Protein AF-A0A7C4U6J0-F1 (afdb_monomer)

Foldseek 3Di:
DAWKWKDKPAEIEIEDADDDPVVPPVVCVLVVDDDDYHYDYFDLVDLVRLLVVVVVVVVVVPDPDPDMQMEIELQHRDPSNSVSSVVCQLPDFSYWYKYWDAPPPDPPDRDHDIDIDIDDNQVVSLVVLQVVLLQCLLLLVLVVSLVSLVVCLVTDDDDPVSNVVSVVVNLLSVLSVCLLVVVLVSSQVSLVVDVVSCVVPVLLNVLSCQVVVVDDHPQCSVLLSLLVSLVSCVSVVNLLSSLVSLQVSLQVVLVSVCVVQVHDDDPPGPVVSLVRCLVRPPLCVVLSVVCVVVLVVLVVVSCCDPVHPHPDHDGSVSSVSSVVSSVVSVVSSCVSVVHDDDHRDDRDSHD

Nearest PDB structures (foldseek):
  8jbc-assembly1_A  TM=6.123E-01  e=2.982E-09  Thermus thermophilus HB8
  8jh1-assembly1_B  TM=6.721E-01  e=1.584E-08  Thermus thermophilus HB8
  8jbc-assembly1_B  TM=5.910E-01  e=3.127E-09  Thermus thermophilus HB8
  6tnt-assembly1_O  TM=3.167E-01  e=4.361E-01  Homo sapiens
  8pkp-assembly1_O  TM=2.803E-01  e=1.307E+00  Homo sapiens

Solvent-accessible surface area (backbone atoms only — not comparable to full-atom values): 19448 Å² total; per-residue (Å²): 126,48,34,33,40,37,46,42,88,89,51,34,39,41,36,35,59,86,83,62,80,82,67,56,66,56,51,43,63,73,69,71,59,89,78,76,67,50,79,43,82,40,54,59,85,39,46,67,50,32,37,50,54,53,50,51,55,60,55,75,64,68,55,102,70,93,77,71,63,36,37,38,32,39,62,25,32,43,75,42,37,25,47,24,47,51,52,46,28,68,73,44,79,57,36,41,35,30,42,58,46,48,41,67,87,44,100,88,48,67,56,65,79,70,45,77,41,77,56,89,55,55,67,60,51,50,51,57,49,49,53,56,34,32,56,29,25,58,62,69,34,25,66,60,28,38,50,51,54,52,52,46,64,77,54,53,91,68,54,72,68,58,50,53,51,52,53,52,50,42,52,57,32,46,30,57,35,27,41,77,69,71,36,50,67,62,20,46,53,51,41,72,72,35,62,73,59,29,63,76,39,41,68,52,51,52,44,52,33,29,56,70,65,73,44,92,64,90,84,50,45,59,44,35,42,39,49,53,50,18,52,54,30,42,74,66,71,35,29,56,63,15,50,55,31,50,54,49,32,56,45,49,52,48,50,50,51,32,52,76,71,70,43,83,78,54,92,62,52,64,65,40,43,51,54,55,39,52,76,70,31,83,69,47,23,68,60,51,63,70,40,49,62,59,51,55,58,54,49,51,59,50,43,39,18,55,94,61,74,38,78,42,83,55,47,70,69,58,43,51,56,52,49,54,56,48,52,54,49,52,52,55,49,32,61,56,70,73,49,86,90,66,66,62,67,79,78,66,48,62,132

Secondary structure (DSSP, 8-state):
--EEEEE-SS-EEEEES---GGGHHHHHHHHT--S-EEEEE--TT-HHHHHHHHHHHHHHT-SS-----EEEE-SSS-HHHHHHHHHHHHHSTTEEEEEEEPP-SBTTB--S--EEEEE--HHHHHHHHHHHHHHHHHTT-HHHHHHHHHHHHHH----HHHHHHHHHHHHHHHHHHHHHTT-HHHHHHHHHH-HHHHHHTHHHHHHHHHHTTSS---S-HHHHHHHHHHHHHHTTT-HHHHHHHHHHHHHHHHHHHHHHTT----SSHHHHHHHHHHHH-TTTHHHHHHHHHHHHHHHHHHHTBTTTTSSBPPPHHHHHHHHHHHHHHHHHHHHHHT----PPPPPPS--

Sequence (351 aa):
MYFLYVQRKHQNVLMGWDIQKKKKDNLIKLTGYKEKYEKIIVDPDSLDDVIKKIKECINKSNGELRSDEIIIDYTGGTKTMSAGAVFVGLLEKDVKVSLTKGDRSDIFKASGEPITELIDTEYIKIENMKNLVNEMISHYLYTSAKMLLKRFLANQTISDKSKREIEERIKVVSIFEYWDKFNHNEAYEIFRKYNSIRERYNEHFNYILKILGRIKNSGYELLFDLIKNSERKAYNNNYDDAVARIYRSIELFLQIRCKDLKLNVPKIGLEGLYESLMEKDEKLKDTLEEYKGKIKHKISLRNESILAHGIKSISENEYLDIKSIFDEFINKCFEKINVRIEYPPEFPKQI

InterPro domains:
  IPR014082 CRISPR-associated protein, Cas02710 [TIGR02710] (37-284)

pLDDT: mean 84.47, std 16.37, range [40.34, 98.75]

Radius of gyration: 31.06 Å; Cα contacts (8 Å, |Δi|>4): 448; chains: 1; bounding box: 69×40×90 Å

Mean predicted aligned error: 9.37 Å

Structure (mmCIF, N/CA/C/O backbone):
data_AF-A0A7C4U6J0-F1
#
_entry.id   AF-A0A7C4U6J0-F1
#
loop_
_atom_site.group_PDB
_atom_site.id
_atom_site.type_symbol
_atom_site.label_atom_id
_atom_site.label_alt_id
_atom_site.label_comp_id
_atom_site.label_asym_id
_atom_site.label_entity_id
_atom_site.label_seq_id
_atom_site.pdbx_PDB_ins_code
_atom_site.Cartn_x
_atom_site.Cartn_y
_atom_site.Cartn_z
_atom_site.occupancy
_atom_site.B_iso_or_equiv
_atom_site.auth_seq_id
_atom_site.auth_comp_id
_atom_site.auth_asym_id
_atom_site.auth_atom_id
_atom_site.pdbx_PDB_model_num
ATOM 1 N N . MET A 1 1 ? 25.250 8.866 -47.272 1.00 44.47 1 MET A N 1
ATOM 2 C CA . MET A 1 1 ? 24.830 7.449 -47.336 1.00 44.47 1 MET A CA 1
ATOM 3 C C . MET A 1 1 ? 23.960 7.250 -46.107 1.00 44.47 1 MET A C 1
ATOM 5 O O . MET A 1 1 ? 24.503 7.253 -45.017 1.00 44.47 1 MET A O 1
ATOM 9 N N . TYR A 1 2 ? 22.633 7.279 -46.259 1.00 50.53 2 TYR A N 1
ATOM 10 C CA . TYR A 1 2 ? 21.696 7.375 -45.133 1.00 50.53 2 TYR A CA 1
ATOM 11 C C . TYR A 1 2 ? 21.061 6.006 -44.873 1.00 50.53 2 TYR A C 1
ATOM 13 O O . TYR A 1 2 ? 20.060 5.674 -45.498 1.00 50.53 2 TYR A O 1
ATOM 21 N N . PHE A 1 3 ? 21.682 5.188 -44.024 1.00 53.19 3 PHE A N 1
ATOM 22 C CA . PHE A 1 3 ? 21.194 3.846 -43.713 1.00 53.19 3 PHE A CA 1
ATOM 23 C C . PHE A 1 3 ? 21.279 3.565 -42.218 1.00 53.19 3 PHE A C 1
ATOM 25 O O . PHE A 1 3 ? 22.315 3.843 -41.626 1.00 53.19 3 PHE A O 1
ATOM 32 N N . LEU A 1 4 ? 20.230 2.974 -41.648 1.00 53.62 4 LEU A N 1
ATOM 33 C CA . LEU A 1 4 ? 20.305 2.349 -40.328 1.00 53.62 4 LEU A CA 1
ATOM 34 C C . LEU A 1 4 ? 20.749 0.904 -40.499 1.00 53.62 4 LEU A C 1
ATOM 36 O O . LEU A 1 4 ? 20.312 0.216 -41.431 1.00 53.62 4 LEU A O 1
ATOM 40 N N . TYR A 1 5 ? 21.586 0.443 -39.583 1.00 55.41 5 TYR A N 1
ATOM 41 C CA . TYR A 1 5 ? 22.059 -0.930 -39.574 1.00 55.41 5 TYR A CA 1
ATOM 42 C C . TYR A 1 5 ? 21.568 -1.626 -38.309 1.00 55.41 5 TYR A C 1
ATOM 44 O O . TYR A 1 5 ? 21.778 -1.141 -37.205 1.00 55.41 5 TYR A O 1
ATOM 52 N N . VAL A 1 6 ? 20.875 -2.750 -38.475 1.00 55.34 6 VAL A N 1
ATOM 53 C CA . VAL A 1 6 ? 20.393 -3.573 -37.366 1.00 55.34 6 VAL A CA 1
ATOM 54 C C . VAL A 1 6 ? 21.112 -4.914 -37.424 1.00 55.34 6 VAL A C 1
ATOM 56 O O . VAL A 1 6 ? 20.893 -5.701 -38.349 1.00 55.34 6 VAL A O 1
ATOM 59 N N . GLN A 1 7 ? 21.971 -5.169 -36.441 1.00 54.62 7 GLN A N 1
ATOM 60 C CA . GLN A 1 7 ? 22.749 -6.398 -36.323 1.00 54.62 7 GLN A CA 1
ATOM 61 C C . GLN A 1 7 ? 22.047 -7.412 -35.419 1.00 54.62 7 GLN A C 1
ATOM 63 O O . GLN A 1 7 ? 21.535 -7.058 -34.354 1.00 54.62 7 GLN A O 1
ATOM 68 N N . ARG A 1 8 ? 22.075 -8.684 -35.834 1.00 60.12 8 ARG A N 1
ATOM 69 C CA . ARG A 1 8 ? 21.675 -9.851 -35.030 1.00 60.12 8 ARG A CA 1
ATOM 70 C C . ARG A 1 8 ? 22.760 -10.921 -35.128 1.00 60.12 8 ARG A C 1
ATOM 72 O O . ARG A 1 8 ? 23.561 -10.912 -36.060 1.00 60.12 8 ARG A O 1
ATOM 79 N N . LYS A 1 9 ? 22.744 -11.894 -34.215 1.00 48.72 9 LYS A N 1
ATOM 80 C CA . LYS A 1 9 ? 23.719 -12.999 -34.172 1.00 48.72 9 LYS A CA 1
ATOM 81 C C . LYS A 1 9 ? 23.747 -13.861 -35.451 1.00 48.72 9 LYS A C 1
ATOM 83 O O . LYS A 1 9 ? 24.786 -14.435 -35.761 1.00 48.72 9 LYS A O 1
ATOM 88 N N . HIS A 1 10 ? 22.637 -13.925 -36.201 1.00 45.72 10 HIS A N 1
ATOM 89 C CA . HIS A 1 10 ? 22.497 -14.771 -37.402 1.00 45.72 10 HIS A CA 1
ATOM 90 C C . HIS A 1 10 ? 21.832 -14.095 -38.621 1.00 45.72 10 HIS A C 1
ATOM 92 O O . HIS A 1 10 ? 21.629 -14.748 -39.646 1.00 45.72 10 HIS A O 1
ATOM 98 N N . GLN A 1 11 ? 21.462 -12.811 -38.536 1.00 56.66 11 GLN A N 1
ATOM 99 C CA . GLN A 1 11 ? 20.797 -12.062 -39.613 1.00 56.66 11 GLN A CA 1
ATOM 100 C C . GLN A 1 11 ? 21.047 -10.558 -39.462 1.00 56.66 11 GLN A C 1
ATOM 102 O O . GLN A 1 11 ? 20.974 -10.031 -38.361 1.00 56.66 11 GLN A O 1
ATOM 107 N N . ASN A 1 12 ? 21.249 -9.837 -40.563 1.00 61.41 12 ASN A N 1
ATOM 108 C CA . ASN A 1 12 ? 21.439 -8.384 -40.522 1.00 61.41 12 ASN A CA 1
ATOM 109 C C . ASN A 1 12 ? 20.404 -7.699 -41.393 1.00 61.41 12 ASN A C 1
ATOM 111 O O . ASN A 1 12 ? 20.050 -8.202 -42.462 1.00 61.41 12 ASN A O 1
ATOM 115 N N . VAL A 1 13 ? 19.934 -6.540 -40.948 1.00 60.25 13 VAL A N 1
ATOM 116 C CA . VAL A 1 13 ? 18.946 -5.750 -41.676 1.00 60.25 13 VAL A CA 1
ATOM 117 C C . VAL A 1 13 ? 19.520 -4.374 -41.960 1.00 60.25 13 VAL A C 1
ATOM 119 O O . VAL A 1 13 ? 19.999 -3.681 -41.064 1.00 60.25 13 VAL A O 1
ATOM 122 N N . LEU A 1 14 ? 19.456 -3.979 -43.227 1.00 61.78 14 LEU A N 1
ATOM 123 C CA . LEU A 1 14 ? 19.827 -2.652 -43.685 1.00 61.78 14 LEU A CA 1
ATOM 124 C C . LEU A 1 14 ? 18.559 -1.874 -44.043 1.00 61.78 14 LEU A C 1
ATOM 126 O O . LEU A 1 14 ? 17.820 -2.276 -44.947 1.00 61.78 14 LEU A O 1
ATOM 130 N N . MET A 1 15 ? 18.327 -0.746 -43.375 1.00 58.69 15 MET 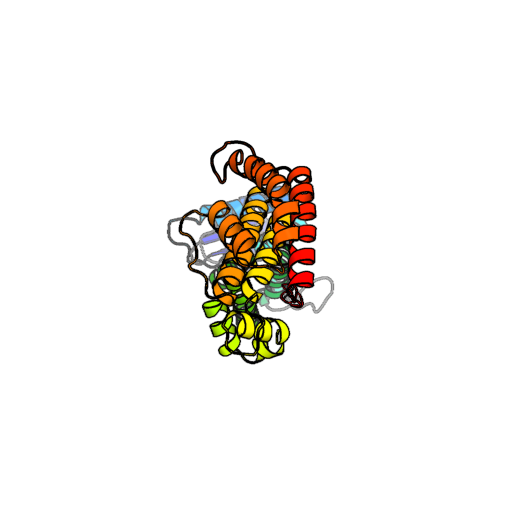A N 1
ATOM 131 C CA . MET A 1 15 ? 17.202 0.140 -43.688 1.00 58.69 15 MET A CA 1
ATOM 132 C C . MET A 1 15 ? 17.685 1.396 -44.394 1.00 58.69 15 MET A C 1
ATOM 134 O O . MET A 1 15 ? 18.649 2.018 -43.953 1.00 58.69 15 MET A O 1
ATOM 138 N N . GLY A 1 16 ? 17.013 1.796 -45.470 1.00 59.47 16 GLY A N 1
ATOM 139 C CA . GLY A 1 16 ? 17.337 3.025 -46.194 1.00 59.47 16 GLY A CA 1
ATOM 140 C C . GLY A 1 16 ? 16.269 3.418 -47.204 1.00 59.47 16 GLY A C 1
ATOM 141 O O . GLY A 1 16 ? 15.313 2.680 -47.424 1.00 59.47 16 GLY A O 1
ATOM 142 N N . TRP A 1 17 ? 16.453 4.571 -47.843 1.00 49.22 17 TRP A N 1
ATOM 143 C CA . TRP A 1 17 ? 15.545 5.097 -48.864 1.00 49.22 17 TRP A CA 1
ATOM 144 C C . TRP A 1 17 ? 16.259 5.217 -50.218 1.00 49.22 17 TRP A C 1
ATOM 146 O O . TRP A 1 17 ? 17.368 5.745 -50.282 1.00 49.22 17 TRP A O 1
ATOM 156 N N . ASP A 1 18 ? 15.626 4.664 -51.259 1.00 50.56 18 ASP A N 1
ATOM 157 C CA . ASP A 1 18 ? 15.981 4.693 -52.690 1.00 50.56 18 ASP A CA 1
ATOM 158 C C . ASP A 1 18 ? 17.447 4.341 -53.074 1.00 50.56 18 ASP A C 1
ATOM 160 O O . ASP A 1 18 ? 18.396 5.117 -52.918 1.00 50.56 18 ASP A O 1
ATOM 164 N N . ILE A 1 19 ? 17.661 3.140 -53.636 1.00 49.81 19 ILE A N 1
ATOM 165 C CA . ILE A 1 19 ? 18.999 2.660 -54.027 1.00 49.81 19 ILE A CA 1
ATOM 166 C C . ILE A 1 19 ? 19.179 2.714 -55.548 1.00 49.81 19 ILE A C 1
ATOM 168 O O . ILE A 1 19 ? 18.861 1.763 -56.262 1.00 49.81 19 ILE A O 1
ATOM 172 N N . GLN A 1 20 ? 19.880 3.740 -56.037 1.00 43.19 20 GLN A N 1
ATOM 173 C CA . GLN A 1 20 ? 20.620 3.608 -57.295 1.00 43.19 20 GLN A CA 1
ATOM 174 C C . GLN A 1 20 ? 21.804 2.634 -57.124 1.00 43.19 20 GLN A C 1
ATOM 176 O O . GLN A 1 20 ? 22.594 2.733 -56.180 1.00 43.19 20 GLN A O 1
ATOM 181 N N . LYS A 1 21 ? 21.967 1.721 -58.094 1.00 44.53 21 LYS A N 1
ATOM 182 C CA . LYS A 1 21 ? 22.937 0.601 -58.141 1.00 44.53 21 LYS A CA 1
ATOM 183 C C . LYS A 1 21 ? 24.386 0.972 -57.753 1.00 44.53 21 LYS A C 1
ATOM 185 O O . LYS A 1 21 ? 25.073 0.140 -57.175 1.00 44.53 21 LYS A O 1
ATOM 190 N N . LYS A 1 22 ? 24.836 2.210 -58.016 1.00 40.34 22 LYS A N 1
ATOM 191 C CA . LYS A 1 22 ? 26.209 2.704 -57.751 1.00 40.34 22 LYS A CA 1
ATOM 192 C C . LYS A 1 22 ? 26.519 3.029 -56.281 1.00 40.34 22 LYS A C 1
ATOM 194 O O . LYS A 1 22 ? 27.684 3.034 -55.904 1.00 40.34 22 LYS A O 1
ATOM 199 N N . LYS A 1 23 ? 25.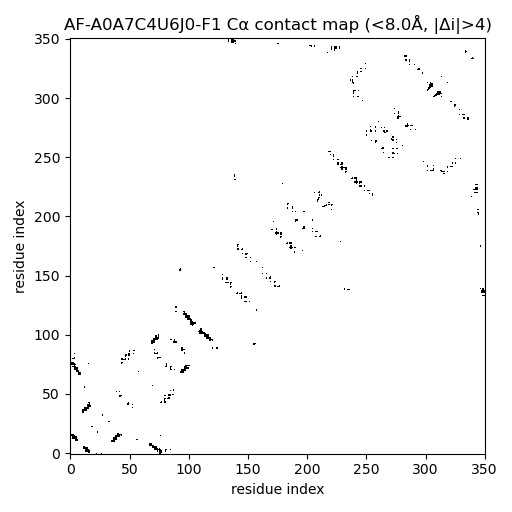517 3.271 -55.424 1.00 48.28 23 LYS A N 1
ATOM 200 C CA . LYS A 1 23 ? 25.733 3.530 -53.979 1.00 48.28 23 LYS A CA 1
ATOM 201 C C . LYS A 1 23 ? 25.867 2.235 -53.153 1.00 48.28 23 LYS A C 1
ATOM 203 O O . LYS A 1 23 ? 26.108 2.302 -51.957 1.00 48.28 23 LYS A O 1
ATOM 208 N N . LYS A 1 24 ? 25.732 1.067 -53.795 1.00 45.94 24 LYS A N 1
ATOM 209 C CA . LYS A 1 24 ? 25.725 -0.283 -53.205 1.00 45.94 24 LYS A CA 1
ATOM 210 C C . LYS A 1 24 ? 27.107 -0.761 -52.731 1.00 45.94 24 LYS A C 1
ATOM 212 O O . LYS A 1 24 ? 27.203 -1.350 -51.659 1.00 45.94 24 LYS A O 1
ATOM 217 N N . ASP A 1 25 ? 28.160 -0.474 -53.495 1.00 45.03 25 ASP A N 1
ATOM 218 C CA . ASP A 1 25 ? 29.501 -1.040 -53.260 1.00 45.03 25 ASP A CA 1
ATOM 219 C C . ASP A 1 25 ? 30.284 -0.310 -52.160 1.00 45.03 25 ASP A C 1
ATOM 221 O O . ASP A 1 25 ? 31.155 -0.894 -51.519 1.00 45.03 25 ASP A O 1
ATOM 225 N N . ASN A 1 26 ? 29.934 0.951 -51.885 1.00 48.72 26 ASN A N 1
ATOM 226 C CA . ASN A 1 26 ? 30.549 1.716 -50.801 1.00 48.72 26 ASN A CA 1
ATOM 227 C C . ASN A 1 26 ? 30.101 1.235 -49.419 1.00 48.72 26 ASN A C 1
ATOM 229 O O . ASN A 1 26 ? 30.880 1.331 -48.485 1.00 48.72 26 ASN A O 1
ATOM 233 N N . LEU A 1 27 ? 28.887 0.699 -49.271 1.00 49.38 27 LEU A N 1
ATOM 234 C CA . LEU A 1 27 ? 28.333 0.366 -47.957 1.00 49.38 27 LEU A CA 1
ATOM 235 C C . LEU A 1 27 ? 28.943 -0.924 -47.399 1.00 49.38 27 LEU A C 1
ATOM 237 O O . LEU A 1 27 ? 29.409 -0.937 -46.271 1.00 49.38 27 LEU A O 1
ATOM 241 N N . ILE A 1 28 ? 29.050 -1.956 -48.242 1.00 51.09 28 ILE A N 1
ATOM 242 C CA . ILE A 1 28 ? 29.749 -3.217 -47.942 1.00 51.09 28 ILE A CA 1
ATOM 243 C C . ILE A 1 28 ? 31.238 -2.965 -47.641 1.00 51.09 28 ILE A C 1
ATOM 245 O O . ILE A 1 28 ? 31.806 -3.595 -46.753 1.00 51.09 28 ILE A O 1
ATOM 249 N N . LYS A 1 29 ? 31.866 -2.011 -48.349 1.00 48.09 29 LYS A N 1
ATOM 250 C CA . LYS A 1 29 ? 33.245 -1.573 -48.078 1.00 48.09 29 LYS A CA 1
ATOM 251 C C . LYS A 1 29 ? 33.388 -0.766 -46.782 1.00 48.09 29 LYS A C 1
ATOM 253 O O . LYS A 1 29 ? 34.386 -0.943 -46.100 1.00 48.09 29 LYS A O 1
ATOM 258 N N . LEU A 1 30 ? 32.429 0.105 -46.455 1.00 45.59 30 LEU A N 1
ATOM 259 C CA . LEU A 1 30 ? 32.459 0.970 -45.265 1.00 45.59 30 LEU A CA 1
ATOM 260 C C . LEU A 1 30 ? 32.154 0.210 -43.969 1.00 45.59 30 LEU A C 1
ATOM 262 O O . LEU A 1 30 ? 32.697 0.564 -42.932 1.00 45.59 30 LEU A O 1
ATOM 266 N N . THR A 1 31 ? 31.307 -0.822 -44.021 1.00 49.09 31 THR A N 1
ATOM 267 C CA . THR A 1 31 ? 30.956 -1.649 -42.853 1.00 49.09 31 THR A CA 1
ATOM 268 C C . THR A 1 31 ? 31.790 -2.928 -42.740 1.00 49.09 31 THR A C 1
ATOM 270 O O . THR A 1 31 ? 31.644 -3.669 -41.773 1.00 49.09 31 THR A O 1
ATOM 273 N N . GLY A 1 32 ? 32.641 -3.224 -43.733 1.00 46.88 32 GLY A N 1
ATOM 274 C CA . GLY A 1 32 ? 33.495 -4.418 -43.768 1.00 46.88 32 GLY A CA 1
ATOM 275 C C . GLY A 1 32 ? 32.746 -5.753 -43.906 1.00 46.88 32 GLY A C 1
ATOM 276 O O . GLY A 1 32 ? 33.334 -6.813 -43.688 1.00 46.88 32 GLY A O 1
ATOM 277 N N . TYR A 1 33 ? 31.454 -5.732 -44.249 1.00 55.31 33 TYR A N 1
ATOM 278 C CA . TYR A 1 33 ? 30.551 -6.858 -43.999 1.00 55.31 33 TYR A CA 1
ATOM 279 C C . TYR A 1 33 ? 30.436 -7.859 -45.165 1.00 55.31 33 TYR A C 1
ATOM 281 O O . TYR A 1 33 ? 30.247 -7.459 -46.311 1.00 55.31 33 TYR A O 1
ATOM 289 N N . LYS A 1 34 ? 30.500 -9.173 -44.888 1.00 52.50 34 LYS A N 1
ATOM 290 C CA . LYS A 1 34 ? 30.514 -10.246 -45.913 1.00 52.50 34 LYS A CA 1
ATOM 291 C C . LYS A 1 34 ? 29.312 -11.219 -45.898 1.00 52.50 34 LYS A C 1
ATOM 293 O O . LYS A 1 34 ? 29.293 -12.118 -46.735 1.00 52.50 34 LYS A O 1
ATOM 298 N N . GLU A 1 35 ? 28.307 -11.067 -45.022 1.00 56.91 35 GLU A N 1
ATOM 299 C CA . GLU A 1 35 ? 27.179 -12.029 -44.912 1.00 56.91 35 GLU A CA 1
ATOM 300 C C . GLU A 1 35 ? 25.844 -11.578 -45.559 1.00 56.91 35 GLU A C 1
ATOM 302 O O . GLU A 1 35 ? 25.731 -10.494 -46.139 1.00 56.91 35 GLU A O 1
ATOM 307 N N . LYS A 1 36 ? 24.812 -12.443 -45.479 1.00 61.50 36 LYS A N 1
ATOM 308 C CA . LYS A 1 36 ? 23.443 -12.210 -45.983 1.00 61.50 36 LYS A CA 1
ATOM 309 C C . LYS A 1 36 ? 22.739 -11.099 -45.185 1.00 61.50 36 LYS A C 1
ATOM 311 O O . LYS A 1 36 ? 22.813 -11.072 -43.958 1.00 61.50 36 LYS A O 1
ATOM 316 N N . TYR A 1 37 ? 22.008 -10.224 -45.880 1.00 66.81 37 TYR A N 1
ATOM 317 C CA . TYR A 1 37 ? 21.253 -9.125 -45.269 1.00 66.81 37 TYR A CA 1
ATOM 318 C C . TYR A 1 37 ? 19.869 -8.931 -45.912 1.00 66.81 37 TYR A C 1
ATOM 320 O O . TYR A 1 37 ? 19.704 -9.146 -47.116 1.00 66.81 37 TYR A O 1
ATOM 328 N N . GLU A 1 38 ? 18.881 -8.506 -45.117 1.00 72.62 38 GLU A N 1
ATOM 329 C CA . GLU A 1 38 ? 17.558 -8.057 -45.584 1.00 72.62 38 GLU A CA 1
ATOM 330 C C . GLU A 1 38 ? 17.584 -6.540 -45.821 1.00 72.62 38 GLU A C 1
ATOM 332 O O . GLU A 1 38 ? 18.226 -5.794 -45.079 1.00 72.62 38 GLU A O 1
ATOM 337 N N . LYS A 1 39 ? 16.897 -6.073 -46.868 1.00 72.31 39 LYS A N 1
ATOM 338 C CA . LYS A 1 39 ? 16.742 -4.644 -47.164 1.00 72.31 39 LYS A CA 1
ATOM 339 C C . LYS A 1 39 ? 15.323 -4.208 -46.893 1.00 72.31 39 LYS A C 1
ATOM 341 O O . LYS A 1 39 ? 14.391 -4.835 -47.391 1.00 72.31 39 LYS A O 1
ATOM 346 N N . ILE A 1 40 ? 15.180 -3.088 -46.201 1.00 76.94 40 ILE A N 1
ATOM 347 C CA . ILE A 1 40 ? 13.873 -2.504 -45.926 1.00 76.94 40 ILE A CA 1
ATOM 348 C C . ILE A 1 40 ? 13.877 -1.050 -46.355 1.00 76.94 40 ILE A C 1
ATOM 350 O O . ILE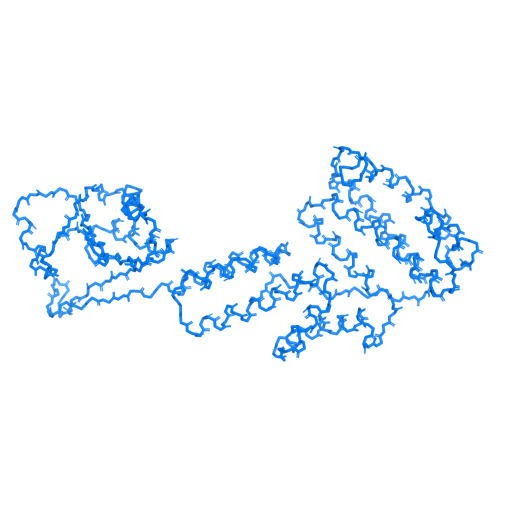 A 1 40 ? 14.759 -0.274 -45.986 1.00 76.94 40 ILE A O 1
ATOM 354 N N . ILE A 1 41 ? 12.893 -0.725 -47.187 1.00 81.50 41 ILE A N 1
ATOM 355 C CA . ILE A 1 41 ? 12.647 0.634 -47.640 1.00 81.50 41 ILE A CA 1
ATOM 356 C C . ILE A 1 41 ? 11.821 1.327 -46.563 1.00 81.50 41 ILE A C 1
ATOM 358 O O . ILE A 1 41 ? 10.818 0.772 -46.110 1.00 81.50 41 ILE A O 1
ATOM 362 N N . VAL A 1 42 ? 12.276 2.511 -46.167 1.00 82.44 42 VAL A N 1
ATOM 363 C CA . VAL A 1 42 ? 11.590 3.400 -45.226 1.00 82.44 42 VAL A CA 1
ATOM 364 C C . VAL A 1 42 ? 11.417 4.772 -45.869 1.00 82.44 42 VAL A C 1
ATOM 366 O O . VAL A 1 42 ? 12.233 5.157 -46.711 1.00 82.44 42 VAL A O 1
ATOM 369 N N . ASP A 1 43 ? 10.384 5.503 -45.474 1.00 85.19 43 ASP A N 1
ATOM 370 C CA . ASP A 1 43 ? 10.277 6.939 -45.716 1.00 85.19 43 ASP A CA 1
ATOM 371 C C . ASP A 1 43 ? 11.217 7.679 -44.740 1.00 85.19 43 ASP A C 1
ATOM 373 O O . ASP A 1 43 ? 11.013 7.631 -43.524 1.00 85.19 43 ASP A O 1
ATOM 377 N N . PRO A 1 44 ? 12.283 8.334 -45.232 1.00 80.75 44 PRO A N 1
ATOM 378 C CA . PRO A 1 44 ? 13.321 8.908 -44.387 1.00 80.75 44 PRO A CA 1
ATOM 379 C C . PRO A 1 44 ? 12.883 10.191 -43.675 1.00 80.75 44 PRO A C 1
ATOM 381 O O . PRO A 1 44 ? 13.629 10.653 -42.808 1.00 80.75 44 PRO A O 1
ATOM 384 N N . ASP A 1 45 ? 11.728 10.757 -44.028 1.00 85.00 45 ASP A N 1
ATOM 385 C CA . ASP A 1 45 ? 11.167 11.960 -43.411 1.00 85.00 45 ASP A CA 1
ATOM 386 C C . ASP A 1 45 ? 9.981 11.638 -42.479 1.00 85.00 45 ASP A C 1
ATOM 388 O O . ASP A 1 45 ? 9.547 12.500 -41.714 1.00 85.00 45 ASP A O 1
ATOM 392 N N . SER A 1 46 ? 9.523 10.380 -42.446 1.00 91.00 46 SER A N 1
ATOM 393 C CA . SER A 1 46 ? 8.463 9.903 -41.552 1.00 91.00 46 SER A CA 1
ATOM 394 C C . SER A 1 46 ? 9.026 9.135 -40.355 1.00 91.00 46 SER A C 1
ATOM 396 O O . SER A 1 46 ? 9.445 7.980 -40.461 1.00 91.00 46 SER A O 1
ATOM 398 N N . LEU A 1 47 ? 9.003 9.761 -39.173 1.00 90.50 47 LEU A N 1
ATOM 399 C CA . LEU A 1 47 ? 9.434 9.111 -37.928 1.00 90.50 47 LEU A CA 1
ATOM 400 C C . LEU A 1 47 ? 8.604 7.854 -37.620 1.00 90.50 47 LEU A C 1
ATOM 402 O O . LEU A 1 47 ? 9.160 6.840 -37.197 1.00 90.50 47 LEU A O 1
ATOM 406 N N . ASP A 1 48 ? 7.295 7.906 -37.870 1.00 93.81 48 ASP A N 1
ATOM 407 C CA . ASP A 1 48 ? 6.383 6.788 -37.623 1.00 93.81 48 ASP A CA 1
ATOM 408 C C . ASP A 1 48 ? 6.678 5.593 -38.535 1.00 93.81 48 ASP A C 1
ATOM 410 O O . ASP A 1 48 ? 6.687 4.454 -38.059 1.00 93.81 48 ASP A O 1
ATOM 414 N N . ASP A 1 49 ? 6.964 5.828 -39.823 1.00 90.75 49 ASP A N 1
ATOM 415 C CA . ASP A 1 49 ? 7.330 4.746 -40.745 1.00 90.75 49 ASP A CA 1
ATOM 416 C C . ASP A 1 49 ? 8.653 4.097 -40.323 1.00 90.75 49 ASP A C 1
ATOM 418 O O . ASP A 1 49 ? 8.732 2.872 -40.204 1.00 90.75 49 ASP A O 1
ATOM 422 N N . VAL A 1 50 ? 9.656 4.911 -39.976 1.00 89.75 50 VAL A N 1
ATOM 423 C CA . VAL A 1 50 ? 10.937 4.429 -39.442 1.00 89.75 50 VAL A CA 1
ATOM 424 C C . VAL A 1 50 ? 10.716 3.553 -38.204 1.00 89.75 50 VAL A C 1
ATOM 426 O O . VAL A 1 50 ? 11.167 2.406 -38.181 1.00 89.75 50 VAL A O 1
ATOM 429 N N . ILE A 1 51 ? 10.006 4.046 -37.182 1.00 91.00 51 ILE A N 1
ATOM 430 C CA . ILE A 1 51 ? 9.760 3.295 -35.938 1.00 91.00 51 ILE A CA 1
ATOM 431 C C . ILE A 1 51 ? 9.019 1.990 -36.238 1.00 91.00 51 ILE A C 1
ATOM 433 O O . ILE A 1 51 ? 9.423 0.923 -35.763 1.00 91.00 51 ILE A O 1
ATOM 437 N N . LYS A 1 52 ? 7.956 2.045 -37.049 1.00 91.00 52 LYS A N 1
ATOM 438 C CA . LYS A 1 52 ? 7.158 0.870 -37.414 1.00 91.00 52 LYS A CA 1
ATOM 439 C C . LYS A 1 52 ? 8.013 -0.187 -38.108 1.00 91.00 52 LYS A C 1
ATOM 441 O O . LYS A 1 52 ? 7.950 -1.357 -37.735 1.00 91.00 52 LYS A O 1
ATOM 446 N N . LYS A 1 53 ? 8.851 0.215 -39.063 1.00 88.56 53 LYS A N 1
ATOM 447 C CA . LYS A 1 53 ? 9.721 -0.688 -39.825 1.00 88.56 53 LYS A CA 1
ATOM 448 C C . LYS A 1 53 ? 10.798 -1.317 -38.949 1.00 88.56 53 LYS A C 1
ATOM 450 O O . LYS A 1 53 ? 11.024 -2.524 -39.049 1.00 88.56 53 LYS A O 1
ATOM 455 N N . ILE A 1 54 ? 11.397 -0.557 -38.030 1.00 85.62 54 ILE A N 1
ATOM 456 C CA . ILE A 1 54 ? 12.335 -1.105 -37.037 1.00 85.62 54 ILE A CA 1
ATOM 457 C C . ILE A 1 54 ? 11.632 -2.132 -36.140 1.00 85.62 54 ILE A C 1
ATOM 459 O O . ILE A 1 54 ? 12.146 -3.237 -35.958 1.00 85.62 54 ILE A O 1
ATOM 463 N N . LYS A 1 55 ? 10.428 -1.833 -35.642 1.00 86.75 55 LYS A N 1
ATOM 464 C CA . LYS A 1 55 ? 9.661 -2.771 -34.807 1.00 86.75 55 LYS A CA 1
ATOM 465 C C . LYS A 1 55 ? 9.224 -4.025 -35.562 1.00 86.75 55 LYS A C 1
ATOM 467 O O . LYS A 1 55 ? 9.320 -5.119 -35.016 1.00 86.75 55 LYS A O 1
ATOM 472 N N . GLU A 1 56 ? 8.794 -3.902 -36.817 1.00 86.19 56 GLU A N 1
ATOM 473 C CA . GLU A 1 56 ? 8.504 -5.047 -37.694 1.00 86.19 56 GLU A CA 1
ATOM 474 C C . GLU A 1 56 ? 9.731 -5.961 -37.826 1.00 86.19 56 GLU A C 1
ATOM 476 O O . GLU A 1 56 ? 9.596 -7.183 -37.785 1.00 86.19 56 GLU A O 1
ATOM 481 N N . CYS A 1 57 ? 10.936 -5.393 -37.914 1.00 80.12 57 CYS A N 1
ATOM 482 C CA . CYS A 1 57 ? 12.171 -6.176 -37.965 1.00 80.12 57 CYS A CA 1
ATOM 483 C C . CYS A 1 57 ? 12.428 -6.928 -36.677 1.00 80.12 57 CYS A C 1
ATOM 485 O O . CYS A 1 57 ? 12.701 -8.127 -36.718 1.00 80.12 57 CYS A O 1
ATOM 487 N N . ILE A 1 58 ? 12.350 -6.229 -35.547 1.00 79.06 58 ILE A N 1
ATOM 488 C CA . ILE A 1 58 ? 12.509 -6.844 -34.230 1.00 79.06 58 ILE A CA 1
ATOM 489 C C . ILE A 1 58 ? 11.510 -8.005 -34.104 1.00 79.06 58 ILE A C 1
ATOM 491 O O . ILE A 1 58 ? 11.913 -9.129 -33.821 1.00 79.06 58 ILE A O 1
ATOM 495 N N . ASN A 1 59 ? 10.244 -7.780 -34.469 1.00 77.88 59 ASN A N 1
ATOM 496 C CA . ASN A 1 59 ? 9.173 -8.763 -34.323 1.00 77.88 59 ASN A CA 1
ATOM 497 C C . ASN A 1 59 ? 9.243 -9.961 -35.281 1.00 77.88 59 ASN A C 1
ATOM 499 O O . ASN A 1 59 ? 8.920 -11.072 -34.871 1.00 77.88 59 ASN A O 1
ATOM 503 N N . LYS A 1 60 ? 9.688 -9.786 -36.533 1.00 71.06 60 LYS A N 1
ATOM 504 C CA . LYS A 1 60 ? 9.910 -10.903 -37.480 1.00 71.06 60 LYS A CA 1
ATOM 505 C C . LYS A 1 60 ? 10.932 -11.927 -36.972 1.00 71.06 60 LYS A C 1
ATOM 507 O O . LYS A 1 60 ? 10.975 -13.047 -37.466 1.00 71.06 60 LYS A O 1
ATOM 512 N N . SER A 1 61 ? 11.746 -11.544 -35.993 1.00 56.31 61 SER A N 1
ATOM 513 C CA . SER A 1 61 ? 12.762 -12.398 -35.376 1.00 56.31 61 SER A CA 1
ATOM 514 C C . SER A 1 61 ? 12.203 -13.267 -34.238 1.00 56.31 61 SER A C 1
ATOM 516 O O . SER A 1 61 ? 12.938 -14.080 -33.689 1.00 56.31 61 SER A O 1
ATOM 518 N N . ASN A 1 62 ? 10.915 -13.125 -33.887 1.00 55.50 62 ASN A N 1
ATOM 519 C CA . ASN A 1 62 ? 10.261 -13.778 -32.742 1.00 55.50 62 ASN A CA 1
ATOM 520 C C . ASN A 1 62 ? 9.852 -15.251 -32.993 1.00 55.50 62 ASN A C 1
ATOM 522 O O . ASN A 1 62 ? 8.769 -15.669 -32.584 1.00 55.50 62 ASN A O 1
ATOM 526 N N . GLY A 1 63 ? 10.707 -16.051 -33.643 1.00 50.06 63 GLY A N 1
ATOM 527 C CA . GLY A 1 63 ? 10.627 -17.517 -33.525 1.00 50.06 63 GLY A CA 1
ATOM 528 C C . GLY A 1 63 ? 10.922 -17.958 -32.081 1.00 50.06 63 GLY A C 1
ATOM 529 O O . GLY A 1 63 ? 11.542 -17.205 -31.336 1.00 50.06 63 GLY A O 1
ATOM 530 N N . GLU A 1 64 ? 10.474 -19.152 -31.678 1.00 43.94 64 GLU A N 1
ATOM 531 C CA . GLU A 1 64 ? 10.273 -19.632 -30.286 1.00 43.94 64 GLU A CA 1
ATOM 532 C C . GLU A 1 64 ? 11.445 -19.552 -29.271 1.00 43.94 64 GLU A C 1
ATOM 534 O O . GLU A 1 64 ? 11.288 -19.982 -28.130 1.00 43.94 64 GLU A O 1
ATOM 539 N N . LEU A 1 65 ? 12.604 -18.970 -29.586 1.00 45.62 65 LEU A N 1
ATOM 540 C CA . LEU A 1 65 ? 13.735 -18.841 -28.661 1.00 45.62 65 LEU A CA 1
ATOM 541 C C . LEU A 1 65 ? 14.333 -17.428 -28.706 1.00 45.62 65 LEU A C 1
ATOM 543 O O . LEU A 1 65 ? 15.204 -17.104 -29.510 1.00 45.62 65 LEU A O 1
ATOM 547 N N . ARG A 1 66 ? 13.868 -16.571 -27.792 1.00 54.91 66 ARG A N 1
ATOM 548 C CA . ARG A 1 66 ? 14.374 -15.209 -27.576 1.00 54.91 66 ARG A CA 1
ATOM 549 C C . ARG A 1 66 ? 15.743 -15.258 -26.879 1.00 54.91 66 ARG A C 1
ATOM 551 O O . ARG A 1 66 ? 15.797 -15.238 -25.653 1.00 54.91 66 ARG A O 1
ATOM 558 N N . SER A 1 67 ? 16.832 -15.340 -27.646 1.00 51.78 67 SER A N 1
ATOM 559 C CA . SER A 1 67 ? 18.204 -15.321 -27.099 1.00 51.78 67 SER A CA 1
ATOM 560 C C . SER A 1 67 ? 19.178 -14.369 -27.808 1.00 51.78 67 SER A C 1
ATOM 562 O O . SER A 1 67 ? 20.331 -14.283 -27.382 1.00 51.78 67 SER A O 1
ATOM 564 N N . ASP A 1 68 ? 18.760 -13.654 -28.855 1.00 61.28 68 ASP A N 1
ATOM 565 C CA . ASP A 1 68 ? 19.680 -12.823 -29.636 1.00 61.28 68 ASP A CA 1
ATOM 566 C C . ASP A 1 68 ? 19.606 -11.347 -29.220 1.00 61.28 68 ASP A C 1
ATOM 568 O O . ASP A 1 68 ? 18.548 -10.720 -29.270 1.00 61.28 68 ASP A O 1
ATOM 572 N N . GLU A 1 69 ? 20.751 -10.795 -28.818 1.00 69.62 69 GLU A N 1
ATOM 573 C CA . GLU A 1 69 ? 20.951 -9.361 -28.596 1.00 69.62 69 GLU A CA 1
ATOM 574 C C . GLU A 1 69 ? 20.809 -8.601 -29.926 1.00 69.62 69 GLU A C 1
ATOM 576 O O . GLU A 1 69 ? 21.403 -8.994 -30.936 1.00 69.62 69 GLU A O 1
ATOM 581 N N . ILE A 1 70 ? 20.024 -7.518 -29.935 1.00 78.94 70 ILE A N 1
ATOM 582 C CA . ILE A 1 70 ? 19.806 -6.681 -31.122 1.00 78.94 70 ILE A CA 1
ATOM 583 C C . ILE A 1 70 ? 20.585 -5.382 -30.953 1.00 78.94 70 ILE A C 1
ATOM 585 O O . ILE A 1 70 ? 20.418 -4.684 -29.955 1.00 78.94 70 ILE A O 1
ATOM 589 N N . ILE A 1 71 ? 21.392 -5.020 -31.949 1.00 80.62 71 ILE A N 1
ATOM 590 C CA . ILE A 1 71 ? 22.123 -3.747 -31.963 1.00 80.62 71 ILE A CA 1
ATOM 591 C C . ILE A 1 71 ? 21.617 -2.908 -33.133 1.00 80.62 71 ILE A C 1
ATOM 593 O O . ILE A 1 71 ? 21.614 -3.375 -34.270 1.00 80.62 71 ILE A O 1
ATOM 597 N N . ILE A 1 72 ? 21.188 -1.678 -32.858 1.00 84.94 72 ILE A N 1
ATOM 598 C CA . ILE A 1 72 ? 20.797 -0.692 -33.867 1.00 84.94 72 ILE A CA 1
ATOM 599 C C . ILE A 1 72 ? 21.890 0.371 -33.963 1.00 84.94 72 ILE A C 1
ATOM 601 O O . ILE A 1 72 ? 22.029 1.221 -33.084 1.00 84.94 72 ILE A O 1
ATOM 605 N N . ASP A 1 73 ? 22.645 0.349 -35.051 1.00 83.38 73 ASP A N 1
ATOM 606 C CA . ASP A 1 73 ? 23.596 1.396 -35.388 1.00 83.38 73 ASP A CA 1
ATOM 607 C C . ASP A 1 73 ? 22.874 2.560 -36.077 1.00 83.38 73 ASP A C 1
ATOM 609 O O . ASP A 1 73 ? 22.253 2.400 -37.137 1.00 83.38 73 ASP A O 1
ATOM 613 N N . TYR A 1 74 ? 22.960 3.737 -35.456 1.00 85.50 74 TYR A N 1
ATOM 614 C CA . TYR A 1 74 ? 22.315 4.962 -35.929 1.00 85.50 74 TYR A CA 1
ATOM 615 C C . TYR A 1 74 ? 23.296 5.971 -36.550 1.00 85.50 74 TYR A C 1
ATOM 617 O O . TYR A 1 74 ? 22.938 7.136 -36.748 1.00 85.50 74 TYR A O 1
ATOM 625 N N . THR A 1 75 ? 24.523 5.538 -36.873 1.00 78.19 75 THR A N 1
ATOM 626 C CA . THR A 1 75 ? 25.573 6.367 -37.501 1.00 78.19 75 THR A CA 1
ATOM 627 C C . THR A 1 75 ? 25.155 6.874 -38.867 1.00 78.19 75 THR A C 1
ATOM 629 O O . THR A 1 75 ? 25.434 8.015 -39.240 1.00 78.19 75 THR A O 1
ATOM 632 N N . GLY A 1 76 ? 24.523 5.995 -39.641 1.00 70.56 76 GLY A N 1
ATOM 633 C CA . GLY A 1 76 ? 23.926 6.341 -40.914 1.00 70.56 76 GLY A CA 1
ATOM 634 C C . GLY A 1 76 ? 22.435 6.627 -40.757 1.00 70.56 76 GLY A C 1
ATOM 635 O O . GLY A 1 76 ? 21.803 6.283 -39.766 1.00 70.56 76 GLY A O 1
ATOM 636 N N . GLY A 1 77 ? 21.863 7.244 -41.782 1.00 75.00 77 GLY A N 1
ATOM 637 C CA . GLY A 1 77 ? 20.441 7.586 -41.818 1.00 75.00 77 GLY A CA 1
ATOM 638 C C . GLY A 1 77 ? 20.233 9.091 -41.810 1.00 75.00 77 GLY A C 1
ATOM 639 O O . GLY A 1 77 ? 21.142 9.860 -41.498 1.00 75.00 77 GLY A O 1
ATOM 640 N N . THR A 1 78 ? 19.050 9.532 -42.225 1.00 82.69 78 THR A N 1
ATOM 641 C CA . THR A 1 78 ? 18.635 10.915 -41.979 1.00 82.69 78 THR A CA 1
ATOM 642 C C . THR A 1 78 ? 18.497 11.143 -40.472 1.00 82.69 78 THR A C 1
ATOM 644 O O . THR A 1 78 ? 18.449 10.194 -39.689 1.00 82.69 78 THR A O 1
ATOM 647 N N . LYS A 1 79 ? 18.396 12.406 -40.042 1.00 85.25 79 LYS A N 1
ATOM 648 C CA . LYS A 1 79 ? 18.174 12.727 -38.621 1.00 85.25 79 LYS A CA 1
ATOM 649 C C . LYS A 1 79 ? 16.937 12.012 -38.064 1.00 85.25 79 LYS A C 1
ATOM 651 O O . LYS A 1 79 ? 16.983 11.505 -36.949 1.00 85.25 79 LYS A O 1
ATOM 656 N N . THR A 1 80 ? 15.873 11.929 -38.862 1.00 88.31 80 THR A N 1
ATOM 657 C CA . THR A 1 80 ? 14.630 11.219 -38.534 1.00 88.31 80 THR A CA 1
ATOM 658 C C . THR A 1 80 ? 14.864 9.723 -38.348 1.00 88.31 80 THR A C 1
ATOM 660 O O . THR A 1 80 ? 14.411 9.149 -37.361 1.00 88.31 80 THR A O 1
ATOM 663 N N . MET A 1 81 ? 15.636 9.097 -39.242 1.00 85.81 81 MET A N 1
ATOM 664 C CA . MET A 1 81 ? 16.010 7.688 -39.119 1.00 85.81 81 MET A CA 1
ATOM 665 C C . MET A 1 81 ? 16.801 7.425 -37.831 1.00 85.81 81 MET A C 1
ATOM 667 O O . MET A 1 81 ? 16.432 6.549 -37.049 1.00 85.81 81 MET A O 1
ATOM 671 N N . SER A 1 82 ? 17.850 8.212 -37.568 1.00 88.75 82 SER A N 1
ATOM 672 C CA . SER A 1 82 ? 18.656 8.073 -36.349 1.00 88.75 82 SER A CA 1
ATOM 673 C C . SER A 1 82 ? 17.828 8.306 -35.080 1.00 88.75 82 SER A C 1
ATOM 675 O O . SER A 1 82 ? 17.983 7.568 -34.111 1.00 88.75 82 SER A O 1
ATOM 677 N N . ALA A 1 83 ? 16.907 9.277 -35.087 1.00 89.94 83 ALA A N 1
ATOM 678 C CA . ALA A 1 83 ? 15.988 9.502 -33.973 1.00 89.94 83 ALA A CA 1
ATOM 679 C C . ALA A 1 83 ? 15.084 8.283 -33.733 1.00 89.94 83 ALA A C 1
ATOM 681 O O . ALA A 1 83 ? 15.006 7.802 -32.605 1.00 89.94 83 ALA A O 1
ATOM 682 N N . GLY A 1 84 ? 14.460 7.735 -34.782 1.00 90.69 84 GLY A N 1
ATOM 683 C CA . GLY A 1 84 ? 13.621 6.536 -34.680 1.00 90.69 84 GLY A CA 1
ATOM 684 C C . GLY A 1 84 ? 14.383 5.319 -34.149 1.00 90.69 84 GLY A C 1
ATOM 685 O O . GLY A 1 84 ? 13.873 4.599 -33.292 1.00 90.69 84 GLY A O 1
ATOM 686 N N . ALA A 1 85 ? 15.632 5.132 -34.579 1.00 88.19 85 ALA A N 1
ATOM 687 C CA . ALA A 1 85 ? 16.524 4.100 -34.052 1.00 88.19 85 ALA A CA 1
ATOM 688 C C . ALA A 1 85 ? 16.786 4.244 -32.548 1.00 88.19 85 ALA A C 1
ATOM 690 O O . ALA A 1 85 ? 16.641 3.270 -31.806 1.00 88.19 85 ALA A O 1
ATOM 691 N N . VAL A 1 86 ? 17.117 5.455 -32.088 1.00 89.19 86 VAL A N 1
ATOM 692 C CA . VAL A 1 86 ? 17.332 5.730 -30.661 1.00 89.19 86 VAL A CA 1
ATOM 693 C C . VAL A 1 86 ? 16.042 5.527 -29.863 1.00 89.19 86 VAL A C 1
ATOM 695 O O . VAL A 1 86 ? 16.076 4.857 -28.833 1.00 89.19 86 VAL A O 1
ATOM 698 N N . PHE A 1 87 ? 14.897 6.020 -30.349 1.00 89.69 87 PHE A N 1
ATOM 699 C CA . PHE A 1 87 ? 13.598 5.815 -29.696 1.00 89.69 87 PHE A CA 1
ATOM 700 C C . PHE A 1 87 ? 13.286 4.332 -29.501 1.00 89.69 87 PHE A C 1
ATOM 702 O O . PHE A 1 87 ? 12.947 3.911 -28.395 1.00 89.69 87 PHE A O 1
ATOM 709 N N . VAL A 1 88 ? 13.444 3.522 -30.548 1.00 88.56 88 VAL A N 1
ATOM 710 C CA . VAL A 1 88 ? 13.204 2.080 -30.450 1.00 88.56 88 VAL A CA 1
ATOM 711 C C . VAL A 1 88 ? 14.207 1.417 -29.503 1.00 88.56 88 VAL A C 1
ATOM 713 O O . VAL A 1 88 ? 13.803 0.612 -28.669 1.00 88.56 88 VAL A O 1
ATOM 716 N N . GLY A 1 89 ? 15.488 1.794 -29.552 1.00 86.38 89 GLY A N 1
ATOM 717 C CA . GLY A 1 89 ? 16.511 1.266 -28.643 1.00 86.38 89 GLY A CA 1
ATOM 718 C C . GLY A 1 89 ? 16.287 1.590 -27.161 1.00 86.38 89 GLY A C 1
ATOM 719 O O . GLY A 1 89 ? 16.699 0.825 -26.284 1.00 86.38 89 GLY A O 1
ATOM 720 N N . LEU A 1 90 ? 15.612 2.703 -26.864 1.00 85.12 90 LEU A N 1
ATOM 721 C CA . LEU A 1 90 ? 15.225 3.074 -25.503 1.00 85.12 90 LEU A CA 1
ATOM 722 C C . LEU A 1 90 ? 13.992 2.310 -25.006 1.00 85.12 90 LEU A C 1
ATOM 724 O O . LEU A 1 90 ? 13.927 1.988 -23.819 1.00 85.12 90 LEU A O 1
ATOM 728 N N . LEU A 1 91 ? 13.031 2.029 -25.889 1.00 82.75 91 LEU A N 1
ATOM 729 C CA . LEU A 1 91 ? 11.730 1.458 -25.523 1.00 82.75 91 LEU A CA 1
ATOM 730 C C . LEU A 1 91 ? 11.684 -0.074 -25.580 1.00 82.75 91 LEU A C 1
ATOM 732 O O . LEU A 1 91 ? 10.923 -0.692 -24.835 1.00 82.75 91 LEU A O 1
ATOM 736 N N . GLU A 1 92 ? 12.473 -0.697 -26.453 1.00 80.75 92 GLU A N 1
ATOM 737 C CA . GLU A 1 92 ? 12.440 -2.143 -26.664 1.00 80.75 92 GLU A CA 1
ATOM 738 C C . GLU A 1 92 ? 13.420 -2.896 -25.751 1.00 80.75 92 GLU A C 1
ATOM 740 O O . GLU A 1 92 ? 14.511 -2.437 -25.399 1.00 80.75 92 GLU A O 1
ATOM 745 N N . LYS A 1 93 ? 13.010 -4.103 -25.355 1.00 72.38 93 LYS A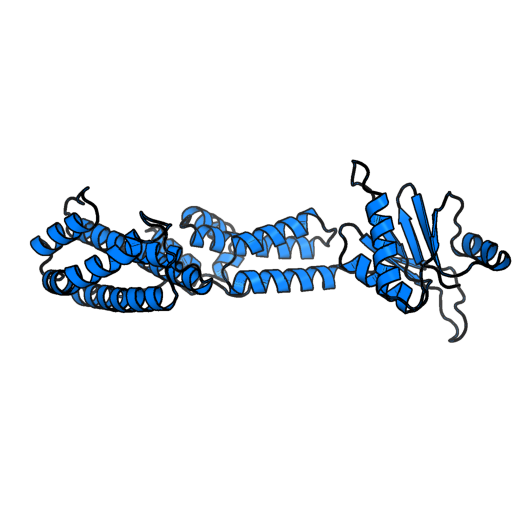 N 1
ATOM 746 C CA . LYS A 1 93 ? 13.814 -4.999 -24.516 1.00 72.38 93 LYS A CA 1
ATOM 747 C C . LYS A 1 93 ? 14.922 -5.655 -25.354 1.00 72.38 93 LYS A C 1
ATOM 749 O O . LYS A 1 93 ? 14.650 -6.101 -26.464 1.00 72.38 93 LYS A O 1
ATOM 754 N N . ASP A 1 94 ? 16.120 -5.776 -24.777 1.00 73.50 94 ASP A N 1
ATOM 755 C CA . ASP A 1 94 ? 17.306 -6.414 -25.381 1.00 73.50 94 ASP A CA 1
ATOM 756 C C . ASP A 1 94 ? 17.808 -5.723 -26.665 1.00 73.50 94 ASP A C 1
ATOM 758 O O . ASP A 1 94 ? 18.543 -6.315 -27.457 1.00 73.50 94 ASP A O 1
ATOM 762 N N . VAL A 1 95 ? 17.425 -4.455 -26.859 1.00 80.94 95 VAL A N 1
ATOM 763 C CA . VAL A 1 95 ? 17.917 -3.610 -27.948 1.00 80.94 95 VAL A CA 1
ATOM 764 C C . VAL A 1 95 ? 18.960 -2.643 -27.404 1.00 80.94 95 VAL A C 1
ATOM 766 O O . VAL A 1 95 ? 18.697 -1.854 -26.488 1.00 80.94 95 VAL A O 1
ATOM 769 N N . LYS A 1 96 ? 20.156 -2.702 -27.983 1.00 82.56 96 LYS A N 1
ATOM 770 C CA . LYS A 1 96 ? 21.225 -1.728 -27.785 1.00 82.56 96 LYS A CA 1
ATOM 771 C C . LYS A 1 96 ? 21.322 -0.823 -29.000 1.00 82.56 96 LYS A C 1
ATOM 773 O O . LYS A 1 96 ? 20.917 -1.180 -30.103 1.00 82.56 96 LYS A O 1
ATOM 778 N N . VAL A 1 97 ? 21.879 0.356 -28.786 1.00 86.62 97 VAL A N 1
ATOM 779 C CA . VAL A 1 97 ? 22.160 1.321 -29.846 1.00 86.62 97 VAL A CA 1
ATOM 780 C C . VAL A 1 97 ? 23.664 1.512 -29.964 1.00 86.62 97 VAL A C 1
ATOM 782 O O . VAL A 1 97 ? 24.359 1.513 -28.949 1.00 86.62 97 VAL A O 1
ATOM 785 N N . SER A 1 98 ? 24.171 1.652 -31.185 1.00 84.81 98 SER A N 1
ATOM 786 C CA . SER A 1 98 ? 25.586 1.917 -31.448 1.00 84.81 98 SER A CA 1
ATOM 787 C C . SER A 1 98 ? 25.787 3.138 -32.333 1.00 84.81 98 SER A C 1
ATOM 789 O O . SER A 1 98 ? 24.923 3.518 -33.127 1.00 84.81 98 SER A O 1
ATOM 791 N N . LEU A 1 99 ? 26.960 3.743 -32.187 1.00 84.06 99 LEU A N 1
ATOM 792 C CA . LEU A 1 99 ? 27.428 4.852 -32.995 1.00 84.06 99 LEU A CA 1
ATOM 793 C C . LEU A 1 99 ? 28.874 4.593 -33.405 1.00 84.06 99 LEU A C 1
ATOM 795 O O . LEU A 1 99 ? 29.750 4.371 -32.575 1.00 84.06 99 LEU A O 1
ATOM 799 N N . THR A 1 100 ? 29.126 4.692 -34.695 1.00 78.62 100 THR A N 1
ATOM 800 C CA . THR A 1 100 ? 30.434 4.601 -35.315 1.00 78.62 100 THR A CA 1
ATOM 801 C C . THR A 1 100 ? 30.981 6.007 -35.525 1.00 78.62 100 THR A C 1
ATOM 803 O O . THR A 1 100 ? 30.428 6.819 -36.269 1.00 78.62 100 THR A O 1
ATOM 806 N N . LYS A 1 101 ? 32.077 6.324 -34.841 1.00 74.62 101 LYS A N 1
ATOM 807 C CA . LYS A 1 101 ? 32.776 7.608 -34.943 1.00 74.62 101 LYS A CA 1
ATOM 808 C C . LYS A 1 101 ? 34.034 7.410 -35.785 1.00 74.62 101 LYS A C 1
ATOM 810 O O . LYS A 1 101 ? 34.758 6.440 -35.600 1.00 74.62 101 LYS A O 1
ATOM 815 N N . GLY A 1 102 ? 34.294 8.327 -36.710 1.00 65.06 102 GLY A N 1
ATOM 816 C CA . GLY A 1 102 ? 35.623 8.479 -37.305 1.00 65.06 102 GLY A CA 1
ATOM 817 C C . GLY A 1 102 ? 36.328 9.663 -36.654 1.00 65.06 102 GLY A C 1
ATOM 818 O O . GLY A 1 102 ? 35.650 10.618 -36.256 1.00 65.06 102 GLY A O 1
ATOM 819 N N . ASP A 1 103 ? 37.656 9.614 -36.559 1.00 52.59 103 ASP A N 1
ATOM 820 C CA . ASP A 1 103 ? 38.450 10.738 -36.058 1.00 52.59 103 ASP A CA 1
ATOM 821 C C . ASP A 1 103 ? 38.157 11.990 -36.895 1.00 52.59 103 ASP A C 1
ATOM 823 O O . ASP A 1 103 ? 38.125 11.936 -38.126 1.00 52.59 103 ASP A O 1
ATOM 827 N N . ARG A 1 104 ? 37.874 13.123 -36.254 1.00 47.94 104 ARG A N 1
ATOM 828 C CA . ARG A 1 104 ? 37.590 14.382 -36.957 1.00 47.94 104 ARG A CA 1
ATOM 829 C C . ARG A 1 104 ? 38.790 15.300 -36.810 1.00 47.94 104 ARG A C 1
ATOM 831 O O . ARG A 1 104 ? 38.826 16.110 -35.892 1.00 47.94 104 ARG A O 1
ATOM 838 N N . SER A 1 105 ? 39.750 15.194 -37.726 1.00 45.69 105 SER A N 1
ATOM 839 C CA . SER A 1 105 ? 40.800 16.211 -37.843 1.00 45.69 105 SER A CA 1
ATOM 840 C C . SER A 1 105 ? 40.287 17.495 -38.508 1.00 45.69 105 SER A C 1
ATOM 842 O O . SER A 1 105 ? 40.937 18.527 -38.398 1.00 45.69 105 SER A O 1
ATOM 844 N N . ASP A 1 106 ? 39.136 17.443 -39.193 1.00 41.38 106 ASP A N 1
ATOM 845 C CA . ASP A 1 106 ? 38.572 18.566 -39.942 1.00 41.38 106 ASP A CA 1
ATOM 846 C C . ASP A 1 106 ? 37.030 18.575 -39.911 1.00 41.38 106 ASP A C 1
ATOM 848 O O . ASP A 1 106 ? 36.382 17.524 -39.900 1.00 41.38 106 ASP A O 1
ATOM 852 N N . ILE A 1 107 ? 36.417 19.766 -39.941 1.00 48.16 107 ILE A N 1
ATOM 853 C CA . ILE A 1 107 ? 34.951 19.964 -39.819 1.00 48.16 107 ILE A CA 1
ATOM 854 C C . ILE A 1 107 ? 34.183 19.283 -40.973 1.00 48.16 107 ILE A C 1
ATOM 856 O O . ILE A 1 107 ? 33.014 18.920 -40.831 1.00 48.16 107 ILE A O 1
ATOM 860 N N . PHE A 1 108 ? 34.847 19.077 -42.114 1.00 46.44 108 PHE A N 1
ATOM 861 C CA . PHE A 1 108 ? 34.231 18.609 -43.357 1.00 46.44 108 PHE A CA 1
ATOM 862 C C . PHE A 1 108 ? 34.396 17.108 -43.635 1.00 46.44 108 PHE A C 1
ATOM 864 O O . PHE A 1 108 ? 33.620 16.556 -44.419 1.00 46.44 108 PHE A O 1
ATOM 871 N N . LYS A 1 109 ? 35.371 16.423 -43.021 1.00 45.72 109 LYS A N 1
ATOM 872 C CA . LYS A 1 109 ? 35.616 14.989 -43.244 1.00 45.72 109 LYS A CA 1
ATOM 873 C C . LYS A 1 109 ? 36.237 14.333 -42.017 1.00 45.72 109 LYS A C 1
ATOM 875 O O . LYS A 1 109 ? 37.238 14.804 -41.496 1.00 45.72 109 LYS A O 1
ATOM 880 N N . ALA A 1 110 ? 35.671 13.197 -41.622 1.00 48.91 110 ALA A N 1
ATOM 881 C CA . ALA A 1 110 ? 36.343 12.289 -40.707 1.00 48.91 110 ALA A CA 1
ATOM 882 C C . ALA A 1 110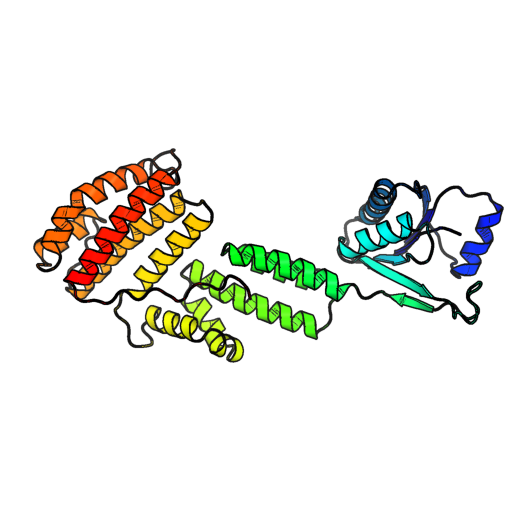 ? 37.511 11.596 -41.434 1.00 48.91 110 ALA A C 1
ATOM 884 O O . ALA A 1 110 ? 37.349 11.136 -42.568 1.00 48.91 110 ALA A O 1
ATOM 885 N N . SER A 1 111 ? 38.669 11.524 -40.790 1.00 48.16 111 SER A N 1
ATOM 886 C CA . SER A 1 111 ? 39.875 10.834 -41.240 1.00 48.16 111 SER A CA 1
ATOM 887 C C . SER A 1 111 ? 40.411 9.984 -40.091 1.00 48.16 111 SER A C 1
ATOM 889 O O . SER A 1 111 ? 40.802 10.528 -39.069 1.00 48.16 111 SER A O 1
ATOM 891 N N . GLY A 1 112 ? 40.430 8.665 -40.258 1.00 55.38 112 GLY A N 1
ATOM 892 C CA . GLY A 1 112 ? 40.872 7.708 -39.241 1.00 55.38 112 GLY A CA 1
ATOM 893 C C . GLY A 1 112 ? 40.130 6.380 -39.378 1.00 55.38 112 GLY A C 1
ATOM 894 O O . GLY A 1 112 ? 39.169 6.286 -40.149 1.00 55.38 112 GLY A O 1
ATOM 895 N N . GLU A 1 113 ? 40.578 5.352 -38.657 1.00 57.56 113 GLU A N 1
ATOM 896 C CA . GLU A 1 113 ? 39.848 4.084 -38.588 1.00 57.56 113 GLU A CA 1
ATOM 897 C C . GLU A 1 113 ? 38.525 4.285 -37.826 1.00 57.56 113 GLU A C 1
ATOM 899 O O . GLU A 1 113 ? 38.523 4.878 -36.746 1.00 57.56 113 GLU A O 1
ATOM 904 N N . PRO A 1 114 ? 37.380 3.856 -38.384 1.00 64.38 114 PRO A N 1
ATOM 905 C CA . PRO A 1 114 ? 36.092 4.001 -37.722 1.00 64.38 114 PRO A CA 1
ATOM 906 C C . PRO A 1 114 ? 36.013 3.109 -36.476 1.00 64.38 114 PRO A C 1
ATOM 908 O O . PRO A 1 114 ? 36.239 1.903 -36.555 1.00 64.38 114 PRO A O 1
ATOM 911 N N . ILE A 1 115 ? 35.636 3.701 -35.342 1.00 66.62 115 ILE A N 1
ATOM 912 C CA . ILE A 1 115 ? 35.416 3.004 -34.071 1.00 66.62 115 ILE A CA 1
ATOM 913 C C . ILE A 1 115 ? 33.912 2.951 -33.809 1.00 66.62 115 ILE A C 1
ATOM 915 O O . ILE A 1 115 ? 33.259 3.990 -33.698 1.00 66.62 115 ILE A O 1
ATOM 919 N N . THR A 1 116 ? 33.358 1.743 -33.710 1.00 73.38 116 THR A N 1
ATOM 920 C CA . THR A 1 116 ? 31.961 1.515 -33.318 1.00 73.38 116 THR A CA 1
ATOM 921 C C . THR A 1 116 ? 31.857 1.376 -31.804 1.00 73.38 116 THR A C 1
ATOM 923 O O . THR A 1 116 ? 32.437 0.468 -31.213 1.00 73.38 116 THR A O 1
ATOM 926 N N . GLU A 1 117 ? 31.082 2.259 -31.181 1.00 79.69 117 GLU A N 1
ATOM 927 C CA . GLU A 1 117 ? 30.826 2.270 -29.742 1.00 79.69 117 GLU A CA 1
ATOM 928 C C . GLU A 1 117 ? 29.356 1.947 -29.461 1.00 79.69 117 GLU A C 1
ATOM 930 O O . GLU A 1 117 ? 28.452 2.464 -30.122 1.00 79.69 117 GLU A O 1
ATOM 935 N N . LEU A 1 118 ? 29.101 1.117 -28.448 1.00 81.38 118 LEU A N 1
ATOM 936 C CA . LEU A 1 118 ? 27.765 0.986 -27.872 1.00 81.38 118 LEU A CA 1
ATOM 937 C C . LEU A 1 118 ? 27.452 2.231 -27.047 1.00 81.38 118 LEU A C 1
ATOM 939 O O . LEU A 1 118 ? 28.280 2.706 -26.272 1.00 81.38 118 LEU A O 1
ATOM 943 N N . ILE A 1 119 ? 26.238 2.736 -27.201 1.00 84.69 119 ILE A N 1
ATOM 944 C CA . ILE A 1 119 ? 25.776 3.915 -26.487 1.00 84.69 119 ILE A CA 1
ATOM 945 C C . ILE A 1 119 ? 25.076 3.467 -25.218 1.00 84.69 119 ILE A C 1
ATOM 947 O O . ILE A 1 119 ? 24.125 2.678 -25.247 1.00 84.69 119 ILE A O 1
ATOM 951 N N . ASP A 1 120 ? 25.566 3.987 -24.098 1.00 82.38 120 ASP A N 1
ATOM 952 C CA . ASP A 1 120 ? 24.973 3.731 -22.802 1.00 82.38 120 ASP A CA 1
ATOM 953 C C . ASP A 1 120 ? 23.602 4.415 -22.707 1.00 82.38 120 ASP A C 1
ATOM 955 O O . ASP A 1 120 ? 23.471 5.639 -22.750 1.00 82.38 120 ASP A O 1
ATOM 959 N N . THR A 1 121 ? 22.564 3.589 -22.604 1.00 84.94 121 THR A N 1
ATOM 960 C CA . THR A 1 121 ? 21.172 4.013 -22.411 1.00 84.94 121 THR A CA 1
ATOM 961 C C . THR A 1 121 ? 20.645 3.649 -21.026 1.00 84.94 121 THR A C 1
ATOM 963 O O . THR A 1 121 ? 19.467 3.868 -20.738 1.00 84.94 121 THR A O 1
ATOM 966 N N . GLU A 1 122 ? 21.503 3.099 -20.160 1.00 85.69 122 GLU A N 1
ATOM 967 C CA . GLU A 1 122 ? 21.152 2.614 -18.829 1.00 85.69 122 GLU A CA 1
ATOM 968 C C . GLU A 1 122 ? 20.526 3.728 -17.993 1.00 85.69 122 GLU A C 1
ATOM 970 O O . GLU A 1 122 ? 19.448 3.538 -17.430 1.00 85.69 122 GLU A O 1
ATOM 975 N N . TYR A 1 123 ? 21.158 4.906 -17.975 1.00 87.06 123 TYR A N 1
ATOM 976 C CA . TYR A 1 123 ? 20.700 6.053 -17.193 1.00 87.06 123 TYR A CA 1
ATOM 977 C C . TYR A 1 123 ? 19.236 6.413 -17.493 1.00 87.06 123 TYR A C 1
ATOM 979 O O . TYR A 1 123 ? 18.406 6.411 -16.586 1.00 87.06 123 TYR A O 1
ATOM 987 N N . ILE A 1 124 ? 18.896 6.626 -18.771 1.00 87.75 124 ILE A N 1
ATOM 988 C CA . ILE A 1 124 ? 17.545 7.032 -19.196 1.00 87.75 124 ILE A CA 1
ATOM 989 C C . ILE A 1 124 ? 16.527 5.920 -18.912 1.00 87.75 124 ILE A C 1
ATOM 991 O O . ILE A 1 124 ? 15.419 6.185 -18.444 1.00 87.75 124 ILE A O 1
ATOM 995 N N . LYS A 1 125 ? 16.894 4.655 -19.161 1.00 87.25 125 LYS A N 1
ATOM 996 C CA . LYS A 1 125 ? 16.025 3.500 -18.882 1.00 87.25 125 LYS A CA 1
ATOM 997 C C . LYS A 1 125 ? 15.710 3.388 -17.388 1.00 87.25 125 LYS A C 1
ATOM 999 O O . LYS A 1 125 ? 14.560 3.141 -17.022 1.00 87.25 125 LYS A O 1
ATOM 1004 N N . ILE A 1 126 ? 16.709 3.593 -16.531 1.00 90.56 126 ILE A N 1
ATOM 1005 C CA . ILE A 1 126 ? 16.545 3.575 -15.075 1.00 90.56 126 ILE A CA 1
ATOM 1006 C C . ILE A 1 126 ? 15.725 4.772 -14.601 1.00 90.56 126 ILE A C 1
ATOM 1008 O O . ILE A 1 126 ? 14.840 4.589 -13.770 1.00 90.56 126 ILE A O 1
ATOM 1012 N N . GLU A 1 127 ? 15.993 5.975 -15.106 1.00 91.12 127 GLU A N 1
ATOM 1013 C CA . GLU A 1 127 ? 15.270 7.189 -14.722 1.00 91.12 127 GLU A CA 1
ATOM 1014 C C . GLU A 1 127 ? 13.777 7.083 -15.059 1.00 91.12 127 GLU A C 1
ATOM 1016 O O . GLU A 1 127 ? 12.931 7.267 -14.183 1.00 91.12 127 GLU A O 1
ATOM 1021 N N . ASN A 1 128 ? 13.441 6.654 -16.279 1.00 90.31 128 ASN A N 1
ATOM 1022 C CA . ASN A 1 128 ? 12.054 6.420 -16.684 1.00 90.31 128 ASN A CA 1
ATOM 1023 C C . ASN A 1 128 ? 11.364 5.370 -15.804 1.00 90.31 128 ASN A C 1
ATOM 1025 O O . ASN A 1 128 ? 10.231 5.566 -15.363 1.00 90.31 128 ASN A O 1
ATOM 1029 N N . MET A 1 129 ? 12.050 4.263 -15.506 1.00 92.19 129 MET A N 1
ATOM 1030 C CA . MET A 1 129 ? 11.520 3.234 -14.612 1.00 92.19 129 MET A CA 1
ATOM 1031 C C . MET A 1 129 ? 11.300 3.775 -13.192 1.00 92.19 129 MET A C 1
ATOM 1033 O O . MET A 1 129 ? 10.249 3.519 -12.606 1.00 92.19 129 MET A O 1
ATOM 1037 N N . LYS A 1 130 ? 12.245 4.555 -12.650 1.00 92.94 130 LYS A N 1
ATOM 1038 C CA . LYS A 1 130 ? 12.121 5.187 -11.327 1.00 92.94 130 LYS A CA 1
ATOM 1039 C C . LYS A 1 130 ? 10.920 6.127 -11.267 1.00 92.94 130 LYS A C 1
ATOM 1041 O O . LYS A 1 130 ? 10.203 6.097 -10.273 1.00 92.94 130 LYS A O 1
ATOM 1046 N N . ASN A 1 131 ? 10.668 6.902 -12.321 1.00 94.19 131 ASN A N 1
ATOM 1047 C CA . ASN A 1 131 ? 9.512 7.798 -12.392 1.00 94.19 131 ASN A CA 1
ATOM 1048 C C . ASN A 1 131 ? 8.190 7.023 -12.320 1.00 94.19 131 ASN A C 1
ATOM 1050 O O . ASN A 1 131 ? 7.357 7.330 -11.470 1.00 94.19 131 ASN A O 1
ATOM 1054 N N . LEU A 1 132 ? 8.044 5.954 -13.110 1.00 94.94 132 LEU A N 1
ATOM 1055 C CA . LEU A 1 132 ? 6.860 5.083 -13.069 1.00 94.94 132 LEU A CA 1
ATOM 1056 C C . LEU A 1 132 ? 6.678 4.405 -11.703 1.00 94.94 132 LEU A C 1
ATOM 1058 O O . LEU A 1 132 ? 5.566 4.283 -11.196 1.00 94.94 132 LEU A O 1
ATOM 1062 N N . VAL A 1 133 ? 7.773 3.959 -11.083 1.00 96.94 133 VAL A N 1
ATOM 1063 C CA . VAL A 1 133 ? 7.739 3.361 -9.741 1.00 96.94 133 VAL A CA 1
ATOM 1064 C C . VAL A 1 133 ? 7.315 4.385 -8.690 1.00 96.94 133 VAL A C 1
ATOM 1066 O O . VAL A 1 133 ? 6.506 4.054 -7.826 1.00 96.94 133 VAL A O 1
ATOM 1069 N N . ASN A 1 134 ? 7.823 5.616 -8.761 1.00 95.50 134 ASN A N 1
ATOM 1070 C CA . ASN A 1 134 ? 7.449 6.685 -7.837 1.00 95.50 134 ASN A CA 1
ATOM 1071 C C . ASN A 1 134 ? 5.973 7.069 -7.986 1.00 95.50 134 ASN A C 1
ATOM 1073 O O . ASN A 1 134 ? 5.307 7.256 -6.974 1.00 95.50 134 ASN A O 1
ATOM 1077 N N . GLU A 1 135 ? 5.442 7.103 -9.210 1.00 96.19 135 GLU A N 1
ATOM 1078 C CA . GLU A 1 135 ? 4.009 7.297 -9.460 1.00 96.19 135 GLU A CA 1
ATOM 1079 C C . GLU A 1 135 ? 3.170 6.166 -8.843 1.00 96.19 135 GLU A C 1
ATOM 1081 O O . GLU A 1 135 ? 2.197 6.410 -8.140 1.00 96.19 135 GLU A O 1
ATOM 1086 N N . MET A 1 136 ? 3.575 4.904 -9.001 1.00 97.19 136 MET A N 1
ATOM 1087 C CA . MET A 1 136 ? 2.875 3.797 -8.337 1.00 97.19 136 MET A CA 1
ATOM 1088 C C . MET A 1 136 ? 2.908 3.930 -6.807 1.00 97.19 136 MET A C 1
ATOM 1090 O O . MET A 1 136 ? 1.918 3.657 -6.129 1.00 97.19 136 MET A O 1
ATOM 1094 N N . ILE A 1 137 ? 4.044 4.340 -6.244 1.00 97.12 137 ILE A N 1
ATOM 1095 C CA . ILE A 1 137 ? 4.238 4.452 -4.795 1.00 97.12 137 ILE A CA 1
ATOM 1096 C C . ILE A 1 137 ? 3.489 5.648 -4.204 1.00 97.12 137 ILE A C 1
ATOM 1098 O O . ILE A 1 137 ? 2.953 5.521 -3.103 1.00 97.12 137 ILE A O 1
ATOM 1102 N N . SER A 1 138 ? 3.378 6.768 -4.923 1.00 96.50 138 SER A N 1
ATOM 1103 C CA . SER A 1 138 ? 2.577 7.915 -4.476 1.00 96.50 138 SER A CA 1
ATOM 1104 C C . SER A 1 138 ? 1.090 7.566 -4.324 1.00 96.50 138 SER A C 1
ATOM 1106 O O . SER A 1 138 ? 0.405 8.175 -3.501 1.00 96.50 138 SER A O 1
ATOM 1108 N N . HIS A 1 139 ? 0.640 6.523 -5.031 1.00 96.50 139 HIS A N 1
ATOM 1109 C CA . HIS A 1 139 ? -0.684 5.904 -4.940 1.00 96.50 139 HIS A CA 1
ATOM 1110 C C . HIS A 1 139 ? -0.732 4.628 -4.074 1.00 96.50 139 HIS A C 1
ATOM 1112 O O . HIS A 1 139 ? -1.711 3.885 -4.104 1.00 96.50 139 HIS A O 1
ATOM 1118 N N . TYR A 1 140 ? 0.299 4.340 -3.272 1.00 97.31 140 TYR A N 1
ATOM 1119 C CA . TYR A 1 140 ? 0.394 3.142 -2.419 1.00 97.31 140 TYR A CA 1
ATOM 1120 C C . TYR A 1 140 ? 0.315 1.797 -3.176 1.00 97.31 140 TYR A C 1
ATOM 1122 O O . TYR A 1 140 ? 0.029 0.749 -2.591 1.00 97.31 140 TYR A O 1
ATOM 1130 N N . LEU A 1 141 ? 0.605 1.778 -4.481 1.00 97.06 141 LEU A N 1
ATOM 1131 C CA . LEU A 1 141 ? 0.563 0.586 -5.335 1.00 97.06 141 LEU A CA 1
ATOM 1132 C C . LEU A 1 141 ? 1.871 -0.221 -5.253 1.00 97.06 141 LEU A C 1
ATOM 1134 O O . LEU A 1 141 ? 2.500 -0.548 -6.264 1.00 97.06 141 LEU A O 1
ATOM 1138 N N . TYR A 1 142 ? 2.284 -0.592 -4.037 1.00 97.88 142 TYR A N 1
ATOM 1139 C CA . TYR A 1 142 ? 3.563 -1.273 -3.784 1.00 97.88 142 TYR A CA 1
ATOM 1140 C C . TYR A 1 142 ? 3.689 -2.629 -4.499 1.00 97.88 142 TYR A C 1
ATOM 1142 O O . TYR A 1 142 ? 4.770 -2.986 -4.966 1.00 97.88 142 TYR A O 1
ATOM 1150 N N . THR A 1 143 ? 2.589 -3.378 -4.652 1.00 97.50 143 THR A N 1
ATOM 1151 C CA . THR A 1 143 ? 2.610 -4.651 -5.403 1.00 97.50 143 THR A CA 1
ATOM 1152 C C . THR A 1 143 ? 3.012 -4.414 -6.867 1.00 97.50 143 THR A C 1
ATOM 1154 O O . THR A 1 143 ? 3.901 -5.092 -7.387 1.00 97.50 143 THR A O 1
ATOM 1157 N N . SER A 1 144 ? 2.414 -3.409 -7.514 1.00 97.75 144 SER A N 1
ATOM 1158 C CA . SER A 1 144 ? 2.698 -3.040 -8.906 1.00 97.75 144 SER A CA 1
ATOM 1159 C C . SER A 1 144 ? 4.120 -2.504 -9.069 1.00 97.75 144 SER A C 1
ATOM 1161 O O . SER A 1 144 ? 4.851 -2.962 -9.949 1.00 97.75 144 SER A O 1
ATOM 1163 N N . ALA A 1 145 ? 4.552 -1.622 -8.163 1.00 98.12 145 ALA A N 1
ATOM 1164 C CA . ALA A 1 145 ? 5.908 -1.079 -8.146 1.00 98.12 145 ALA A CA 1
ATOM 1165 C C . ALA A 1 145 ? 6.967 -2.192 -8.056 1.00 98.12 145 ALA A C 1
ATOM 1167 O O . ALA A 1 145 ? 7.927 -2.226 -8.829 1.00 98.12 145 ALA A O 1
ATOM 1168 N N . LYS A 1 146 ? 6.768 -3.165 -7.158 1.00 98.25 146 LYS A N 1
ATOM 1169 C CA . LYS A 1 146 ? 7.662 -4.321 -7.007 1.00 98.25 146 LYS A CA 1
ATOM 1170 C C . LYS A 1 146 ? 7.702 -5.180 -8.262 1.00 98.25 146 LYS A C 1
ATOM 1172 O O . LYS A 1 146 ? 8.779 -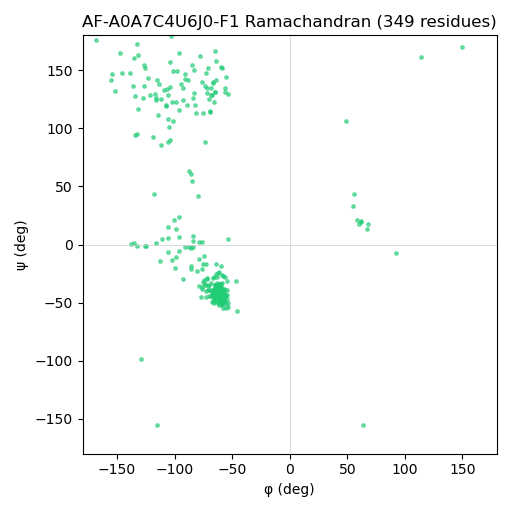5.642 -8.645 1.00 98.25 146 LYS A O 1
ATOM 1177 N N . MET A 1 147 ? 6.550 -5.415 -8.890 1.00 97.50 147 MET A N 1
ATOM 1178 C CA . MET A 1 147 ? 6.468 -6.178 -10.133 1.00 97.50 147 MET A CA 1
ATOM 1179 C C . MET A 1 147 ? 7.256 -5.489 -11.253 1.00 97.50 147 MET A C 1
ATOM 1181 O O . MET A 1 147 ? 8.036 -6.155 -11.935 1.00 97.50 147 MET A O 1
ATOM 1185 N N . LEU A 1 148 ? 7.117 -4.167 -11.397 1.00 95.81 148 LEU A N 1
ATOM 1186 C CA . LEU A 1 148 ? 7.853 -3.381 -12.386 1.00 95.81 148 LEU A CA 1
ATOM 1187 C C . LEU A 1 148 ? 9.369 -3.433 -12.142 1.00 95.81 148 LEU A C 1
ATOM 1189 O O . LEU A 1 148 ? 10.116 -3.756 -13.064 1.00 95.81 148 LEU A O 1
ATOM 1193 N N . LEU A 1 149 ? 9.821 -3.217 -10.901 1.00 96.81 149 LEU A N 1
ATOM 1194 C CA . LEU A 1 149 ? 11.241 -3.290 -10.530 1.00 96.81 149 LEU A CA 1
ATOM 1195 C C . LEU A 1 149 ? 11.843 -4.676 -10.816 1.00 96.81 149 LEU A C 1
ATOM 1197 O O . LEU A 1 149 ? 12.904 -4.787 -11.432 1.00 96.81 149 LEU A O 1
ATOM 1201 N N . LYS A 1 150 ? 11.155 -5.751 -10.407 1.00 96.12 150 LYS A N 1
ATOM 1202 C CA . LYS A 1 150 ? 11.601 -7.130 -10.670 1.00 96.12 150 LYS A CA 1
ATOM 1203 C C . LYS A 1 150 ? 11.649 -7.434 -12.162 1.00 96.12 150 LYS A C 1
ATOM 1205 O O . LYS A 1 150 ? 12.606 -8.045 -12.633 1.00 96.12 150 LYS A O 1
ATOM 1210 N N . ARG A 1 151 ? 10.632 -6.997 -12.910 1.00 91.75 151 ARG A N 1
ATOM 1211 C CA . ARG A 1 151 ? 10.583 -7.160 -14.363 1.00 91.75 151 ARG A CA 1
ATOM 1212 C C . ARG A 1 151 ? 11.715 -6.392 -15.036 1.00 91.75 151 ARG A C 1
ATOM 1214 O O . ARG A 1 151 ? 12.277 -6.916 -15.988 1.00 91.75 151 ARG A O 1
ATOM 1221 N N . PHE A 1 152 ? 12.055 -5.197 -14.563 1.00 90.81 152 PHE A N 1
ATOM 1222 C CA . PHE A 1 152 ? 13.178 -4.423 -15.084 1.00 90.81 152 PHE A CA 1
ATOM 1223 C C . PHE A 1 152 ? 14.503 -5.168 -14.873 1.00 90.81 152 PHE A C 1
ATOM 1225 O O . PHE A 1 152 ? 15.216 -5.405 -15.843 1.00 90.81 152 PHE A O 1
ATOM 1232 N N . LEU A 1 153 ? 14.777 -5.648 -13.651 1.00 90.88 153 LEU A N 1
ATOM 1233 C CA . LEU A 1 153 ? 15.985 -6.434 -13.350 1.00 90.88 153 LEU A CA 1
ATOM 1234 C C . LEU A 1 153 ? 16.110 -7.716 -14.177 1.00 90.88 153 LEU A C 1
ATOM 1236 O O . LEU A 1 153 ? 17.208 -8.076 -14.583 1.00 90.88 153 LEU A O 1
ATOM 1240 N N . ALA A 1 154 ? 15.001 -8.418 -14.416 1.00 86.62 154 ALA A N 1
ATOM 1241 C CA . ALA A 1 154 ? 15.011 -9.668 -15.175 1.00 86.62 154 ALA A CA 1
ATOM 1242 C C . ALA A 1 154 ? 15.236 -9.467 -16.683 1.00 86.62 154 ALA A C 1
ATOM 1244 O O . ALA A 1 154 ? 15.512 -10.429 -17.395 1.00 86.62 154 ALA A O 1
ATOM 1245 N N . ASN A 1 155 ? 15.056 -8.242 -17.185 1.00 78.62 155 ASN A N 1
ATOM 1246 C CA . ASN A 1 155 ? 14.933 -7.975 -18.614 1.00 78.62 155 ASN A CA 1
ATOM 1247 C C . ASN A 1 155 ? 15.931 -6.951 -19.159 1.00 78.62 155 ASN A C 1
ATOM 1249 O O . ASN A 1 155 ? 15.864 -6.653 -20.346 1.00 78.62 155 ASN A O 1
ATOM 1253 N N . GLN A 1 156 ? 16.788 -6.372 -18.323 1.00 74.44 156 GLN A N 1
ATOM 1254 C CA . GLN A 1 156 ? 17.725 -5.334 -18.738 1.00 74.44 156 GLN A CA 1
ATOM 1255 C C . GLN A 1 156 ? 19.144 -5.716 -18.332 1.00 74.44 156 GLN A C 1
ATOM 1257 O O . GLN A 1 156 ? 19.388 -6.158 -17.209 1.00 74.44 156 GLN A O 1
ATOM 1262 N N . THR A 1 157 ? 20.088 -5.506 -19.245 1.00 76.19 157 THR A N 1
ATOM 1263 C CA . THR A 1 157 ? 21.514 -5.513 -18.919 1.00 76.19 157 THR A CA 1
ATOM 1264 C C . THR A 1 157 ? 21.864 -4.151 -18.334 1.00 76.19 157 THR A C 1
ATOM 1266 O O . THR A 1 157 ? 21.779 -3.146 -19.033 1.00 76.19 157 THR A O 1
ATOM 1269 N N . ILE A 1 158 ? 22.218 -4.124 -17.052 1.00 83.94 158 ILE A N 1
ATOM 1270 C CA . ILE A 1 158 ? 22.584 -2.914 -16.308 1.00 83.94 158 ILE A CA 1
ATOM 1271 C C . ILE A 1 158 ? 23.835 -3.181 -15.475 1.00 83.94 158 ILE A C 1
ATOM 1273 O O . ILE A 1 158 ? 24.153 -4.335 -15.175 1.00 83.94 158 ILE A O 1
ATOM 1277 N N . SER A 1 159 ? 24.518 -2.119 -15.063 1.00 87.75 159 SER A N 1
ATOM 1278 C CA . SER A 1 159 ? 25.665 -2.202 -14.165 1.00 87.75 159 SER A CA 1
ATOM 1279 C C . SER A 1 159 ? 25.320 -2.837 -12.808 1.00 87.75 159 SER A C 1
ATOM 1281 O O . SER A 1 159 ? 24.207 -2.708 -12.286 1.00 87.75 159 SER A O 1
ATOM 1283 N N . ASP A 1 160 ? 26.311 -3.466 -12.167 1.00 90.00 160 ASP A N 1
ATOM 1284 C CA . ASP A 1 160 ? 26.158 -4.036 -10.818 1.00 90.00 160 ASP A CA 1
ATOM 1285 C C . ASP A 1 160 ? 25.752 -2.985 -9.778 1.00 90.00 160 ASP A C 1
ATOM 1287 O O . ASP A 1 160 ? 25.017 -3.280 -8.832 1.00 90.00 160 ASP A O 1
ATOM 1291 N N . LYS A 1 161 ? 26.216 -1.741 -9.953 1.00 93.25 161 LYS A N 1
ATOM 1292 C CA . LYS A 1 161 ? 25.842 -0.611 -9.099 1.00 93.25 161 LYS A CA 1
ATOM 1293 C C . LYS A 1 161 ? 24.336 -0.351 -9.181 1.00 93.25 161 LYS A C 1
ATOM 1295 O O . LYS A 1 161 ? 23.670 -0.328 -8.146 1.00 93.25 161 LYS A O 1
ATOM 1300 N N . SER A 1 162 ? 23.801 -0.215 -10.391 1.00 92.19 162 SER A N 1
ATOM 1301 C CA . SER A 1 162 ? 22.371 -0.002 -10.627 1.00 92.19 162 SER A CA 1
ATOM 1302 C C . SER A 1 162 ? 21.527 -1.189 -10.184 1.00 92.19 162 SER A C 1
ATOM 1304 O O . SER A 1 162 ? 20.474 -1.007 -9.574 1.00 92.19 162 SER A O 1
ATOM 1306 N N . LYS A 1 163 ? 22.007 -2.416 -10.410 1.00 93.94 163 LYS A N 1
ATOM 1307 C CA . LYS A 1 163 ? 21.343 -3.629 -9.928 1.00 93.94 163 LYS A CA 1
ATOM 1308 C C . LYS A 1 163 ? 21.164 -3.604 -8.410 1.00 93.94 163 LYS A C 1
ATOM 1310 O O . LYS A 1 163 ? 20.048 -3.808 -7.937 1.00 93.94 163 LYS A O 1
ATOM 1315 N N . ARG A 1 164 ? 22.220 -3.286 -7.652 1.00 95.00 164 ARG A N 1
ATOM 1316 C CA . ARG A 1 164 ? 22.148 -3.162 -6.184 1.00 95.00 164 ARG A CA 1
ATOM 1317 C C . ARG A 1 164 ? 21.174 -2.068 -5.745 1.00 95.00 164 ARG A C 1
ATOM 1319 O O . ARG A 1 164 ? 20.419 -2.291 -4.803 1.00 95.00 164 ARG A O 1
ATOM 1326 N N . GLU A 1 165 ? 21.157 -0.926 -6.436 1.00 94.56 165 GLU A N 1
ATOM 1327 C CA . GLU A 1 165 ? 20.223 0.170 -6.139 1.00 94.56 165 GLU A CA 1
ATOM 1328 C C . GLU A 1 165 ? 18.759 -0.271 -6.319 1.00 94.56 165 GLU A C 1
ATOM 1330 O O . GLU A 1 165 ? 17.909 -0.047 -5.456 1.00 94.56 165 GLU A O 1
ATOM 1335 N N . ILE A 1 166 ? 18.458 -0.955 -7.424 1.00 95.88 166 ILE A N 1
ATOM 1336 C CA . ILE A 1 166 ? 17.111 -1.454 -7.717 1.00 95.88 166 ILE A CA 1
ATOM 1337 C C . ILE A 1 166 ? 16.719 -2.580 -6.749 1.00 95.88 166 ILE A C 1
ATOM 1339 O O . ILE A 1 166 ? 15.583 -2.623 -6.280 1.00 95.88 166 ILE A O 1
ATOM 1343 N N . GLU A 1 167 ? 17.645 -3.470 -6.388 1.00 96.44 167 GLU A N 1
ATOM 1344 C CA . GLU A 1 167 ? 17.417 -4.501 -5.370 1.00 96.44 167 GLU A CA 1
ATOM 1345 C C . GLU A 1 167 ? 17.142 -3.906 -3.981 1.00 96.44 167 GLU A C 1
ATOM 1347 O O . GLU A 1 167 ? 16.310 -4.438 -3.242 1.00 96.44 167 GLU A O 1
ATOM 1352 N N . GLU A 1 168 ? 17.809 -2.810 -3.606 1.00 96.31 168 GLU A N 1
ATOM 1353 C CA . GLU A 1 168 ? 17.490 -2.056 -2.388 1.00 96.31 168 GLU A CA 1
ATOM 1354 C C . GLU A 1 168 ? 16.067 -1.491 -2.447 1.00 96.31 168 GLU A C 1
ATOM 1356 O O . GLU A 1 168 ? 15.280 -1.732 -1.529 1.00 96.31 168 GLU A O 1
ATOM 1361 N N . ARG A 1 169 ? 15.687 -0.853 -3.561 1.00 96.81 169 ARG A N 1
ATOM 1362 C CA . ARG A 1 169 ? 14.319 -0.351 -3.784 1.00 96.81 169 ARG A CA 1
ATOM 1363 C C . ARG A 1 169 ? 13.275 -1.465 -3.685 1.00 96.81 169 ARG A C 1
ATOM 1365 O O . ARG A 1 169 ? 12.263 -1.290 -3.015 1.00 96.81 169 ARG A O 1
ATOM 1372 N N . ILE A 1 170 ? 13.533 -2.644 -4.259 1.00 98.25 170 ILE A N 1
ATOM 1373 C CA . ILE A 1 170 ? 12.635 -3.809 -4.146 1.00 98.25 170 ILE A CA 1
ATOM 1374 C C . ILE A 1 170 ? 12.422 -4.215 -2.684 1.00 98.25 170 ILE A C 1
ATOM 1376 O O . ILE A 1 170 ? 11.303 -4.586 -2.322 1.00 98.25 170 ILE A O 1
ATOM 1380 N N . LYS A 1 171 ? 13.461 -4.163 -1.839 1.00 98.38 171 LYS A N 1
ATOM 1381 C CA . LYS A 1 171 ? 13.334 -4.478 -0.405 1.00 98.38 171 LYS A CA 1
ATOM 1382 C C . LYS A 1 171 ? 12.436 -3.462 0.292 1.00 98.38 171 LYS A C 1
ATOM 1384 O O . LYS A 1 171 ? 11.515 -3.881 0.986 1.00 98.38 171 LYS A O 1
ATOM 1389 N N . VAL A 1 172 ? 12.655 -2.167 0.051 1.00 98.12 172 VAL A N 1
ATOM 1390 C CA . VAL A 1 172 ? 11.824 -1.089 0.615 1.00 98.12 172 VAL A CA 1
ATOM 1391 C C . VAL A 1 172 ? 10.365 -1.250 0.187 1.00 98.12 172 VAL A C 1
ATOM 1393 O O . VAL A 1 172 ? 9.490 -1.338 1.040 1.00 98.12 172 VAL A O 1
ATOM 1396 N N . VAL A 1 173 ? 10.090 -1.399 -1.113 1.00 98.31 173 VAL A N 1
ATOM 1397 C CA . VAL A 1 173 ? 8.722 -1.631 -1.612 1.00 98.31 173 VAL A CA 1
ATOM 1398 C C . VAL A 1 173 ? 8.102 -2.884 -0.993 1.00 98.31 173 VAL A C 1
ATOM 1400 O O . VAL A 1 173 ? 6.926 -2.878 -0.647 1.00 98.31 173 VAL A O 1
ATOM 1403 N N . SER A 1 174 ? 8.879 -3.958 -0.824 1.00 98.56 174 SER A N 1
ATOM 1404 C CA . SER A 1 174 ? 8.374 -5.207 -0.243 1.00 98.56 174 SER A CA 1
ATOM 1405 C C . SER A 1 174 ? 7.942 -5.049 1.213 1.00 98.56 174 SER A C 1
ATOM 1407 O O . SER A 1 174 ? 6.975 -5.689 1.607 1.00 98.56 174 SER A O 1
ATOM 1409 N N . ILE A 1 175 ? 8.621 -4.211 2.002 1.00 98.69 175 ILE A N 1
ATOM 1410 C CA . ILE A 1 175 ? 8.214 -3.917 3.383 1.00 98.69 175 ILE A CA 1
ATOM 1411 C C . ILE A 1 175 ? 6.797 -3.347 3.397 1.00 98.69 175 ILE A C 1
ATOM 1413 O O . ILE A 1 175 ? 5.926 -3.889 4.073 1.00 98.69 175 ILE A O 1
ATOM 1417 N N . PHE A 1 176 ? 6.564 -2.284 2.627 1.00 98.56 176 PHE A N 1
ATOM 1418 C CA . PHE A 1 176 ? 5.272 -1.600 2.609 1.00 98.56 176 PHE A CA 1
ATOM 1419 C C . PHE A 1 176 ? 4.192 -2.417 1.902 1.00 98.56 176 PHE A C 1
ATOM 1421 O O . PHE A 1 176 ? 3.036 -2.354 2.297 1.00 98.56 176 PHE A O 1
ATOM 1428 N N . GLU A 1 177 ? 4.553 -3.261 0.931 1.00 98.44 177 GLU A N 1
ATOM 1429 C CA . GLU A 1 177 ? 3.637 -4.249 0.357 1.00 98.44 177 GLU A CA 1
ATOM 1430 C C . GLU A 1 177 ? 3.150 -5.256 1.407 1.00 98.44 177 GLU A C 1
ATOM 1432 O O . GLU A 1 177 ? 1.949 -5.503 1.505 1.00 98.44 177 GLU A O 1
ATOM 1437 N N . TYR A 1 178 ? 4.068 -5.862 2.169 1.00 98.75 178 TYR A N 1
ATOM 1438 C CA . TYR A 1 178 ? 3.702 -6.834 3.198 1.00 98.75 178 TYR A CA 1
ATOM 1439 C C . TYR A 1 178 ? 2.903 -6.179 4.315 1.00 98.75 178 TYR A C 1
ATOM 1441 O O . TYR A 1 178 ? 1.873 -6.712 4.720 1.00 98.75 178 TYR A O 1
ATOM 1449 N N . TRP A 1 179 ? 3.322 -4.995 4.755 1.00 98.50 179 TRP A N 1
ATOM 1450 C CA . TRP A 1 179 ? 2.588 -4.236 5.755 1.00 98.50 179 TRP A CA 1
ATOM 1451 C C . TRP A 1 179 ? 1.176 -3.889 5.269 1.00 98.50 179 TRP A C 1
ATOM 1453 O O . TRP A 1 179 ? 0.214 -4.173 5.973 1.00 98.50 179 TRP A O 1
ATOM 1463 N N . ASP A 1 180 ? 1.001 -3.391 4.041 1.00 97.62 180 ASP A N 1
ATOM 1464 C CA . ASP A 1 180 ? -0.332 -3.048 3.516 1.00 97.62 180 ASP A CA 1
ATOM 1465 C C . ASP A 1 180 ? -1.273 -4.259 3.359 1.00 97.62 180 ASP A C 1
ATOM 1467 O O . ASP A 1 180 ? -2.490 -4.097 3.236 1.00 97.62 180 ASP A O 1
ATOM 1471 N N . LYS A 1 181 ? -0.708 -5.473 3.372 1.00 97.75 181 LYS A N 1
ATOM 1472 C CA . LYS A 1 181 ? -1.413 -6.762 3.374 1.00 97.75 181 LYS A CA 1
ATOM 1473 C C . LYS A 1 181 ? -1.583 -7.360 4.779 1.00 97.75 181 LYS A C 1
ATOM 1475 O O . LYS A 1 181 ? -2.057 -8.485 4.885 1.00 97.75 181 LYS A O 1
ATOM 1480 N N . PHE A 1 182 ? -1.213 -6.632 5.836 1.00 98.12 182 PHE A N 1
ATOM 1481 C CA . PHE A 1 182 ? -1.185 -7.081 7.237 1.00 98.12 182 PHE A CA 1
ATOM 1482 C C . PHE A 1 182 ? -0.232 -8.261 7.518 1.00 98.12 182 PHE A C 1
ATOM 1484 O O . PHE A 1 182 ? -0.323 -8.919 8.552 1.00 98.12 182 PHE A O 1
ATOM 1491 N N . ASN A 1 183 ? 0.739 -8.497 6.632 1.00 98.44 183 ASN A N 1
ATOM 1492 C CA . ASN A 1 183 ? 1.830 -9.454 6.818 1.00 98.44 183 ASN A CA 1
ATOM 1493 C C . ASN A 1 183 ? 2.986 -8.775 7.582 1.00 98.44 183 ASN A C 1
ATOM 1495 O O . ASN A 1 183 ? 4.089 -8.576 7.062 1.00 98.44 183 ASN A O 1
ATOM 1499 N N . HIS A 1 184 ? 2.719 -8.319 8.815 1.00 98.50 184 HIS A N 1
ATOM 1500 C CA . HIS A 1 184 ? 3.671 -7.492 9.578 1.00 98.50 184 HIS A CA 1
ATOM 1501 C C . HIS A 1 184 ? 4.951 -8.237 9.964 1.00 98.50 184 HIS A C 1
ATOM 1503 O O . HIS A 1 184 ? 5.998 -7.606 10.095 1.00 98.50 184 HIS A O 1
ATOM 1509 N N . ASN A 1 185 ? 4.900 -9.564 10.122 1.00 98.56 185 ASN A N 1
ATOM 1510 C CA . ASN A 1 185 ? 6.090 -10.367 10.418 1.00 98.56 185 ASN A CA 1
ATOM 1511 C C . ASN A 1 185 ? 7.069 -10.365 9.237 1.00 98.56 185 ASN A C 1
ATOM 1513 O O . ASN A 1 185 ? 8.271 -10.210 9.421 1.00 98.56 185 ASN A O 1
ATOM 1517 N N . GLU A 1 186 ? 6.568 -10.468 8.014 1.00 98.69 186 GLU A N 1
ATOM 1518 C CA . GLU A 1 186 ? 7.359 -10.453 6.790 1.00 98.69 186 GLU A CA 1
ATOM 1519 C C . GLU A 1 186 ? 7.990 -9.076 6.566 1.00 98.69 186 GLU A C 1
ATOM 1521 O O . GLU A 1 186 ? 9.174 -8.983 6.232 1.00 98.69 186 GLU A O 1
ATOM 1526 N N . ALA A 1 187 ? 7.234 -8.002 6.814 1.00 98.50 187 ALA A N 1
ATOM 1527 C CA . ALA A 1 187 ? 7.767 -6.641 6.808 1.00 98.50 187 ALA A CA 1
ATOM 1528 C C . ALA A 1 187 ? 8.862 -6.458 7.879 1.00 98.50 187 ALA A C 1
ATOM 1530 O O . ALA A 1 187 ? 9.938 -5.921 7.591 1.00 98.50 187 ALA A O 1
ATOM 1531 N N . TYR A 1 188 ? 8.625 -6.967 9.094 1.00 98.56 188 TYR A N 1
ATOM 1532 C CA . TYR A 1 188 ? 9.589 -6.953 10.193 1.00 98.56 188 TYR A CA 1
ATOM 1533 C C . TYR A 1 188 ? 10.891 -7.683 9.849 1.00 98.56 188 TYR A C 1
ATOM 1535 O O . TYR A 1 188 ? 11.968 -7.138 10.090 1.00 98.56 188 TYR A O 1
ATOM 1543 N N . GLU A 1 189 ? 10.827 -8.885 9.269 1.00 98.56 189 GLU A N 1
ATOM 1544 C CA . GLU A 1 189 ? 12.030 -9.661 8.949 1.00 98.56 189 GLU A CA 1
ATOM 1545 C C . GLU A 1 189 ? 12.917 -8.950 7.915 1.00 98.56 189 GLU A C 1
ATOM 1547 O O . GLU A 1 189 ? 14.147 -9.012 8.009 1.00 98.56 189 GLU A O 1
ATOM 1552 N N . ILE A 1 190 ? 12.333 -8.200 6.970 1.00 98.31 190 ILE A N 1
ATOM 1553 C CA . ILE A 1 190 ? 13.121 -7.372 6.046 1.00 98.31 190 ILE A CA 1
ATOM 1554 C C . ILE A 1 190 ? 13.793 -6.221 6.805 1.00 98.31 190 ILE A C 1
ATOM 1556 O O . ILE A 1 190 ? 15.008 -6.051 6.678 1.00 98.31 190 ILE A O 1
ATOM 1560 N N . PHE A 1 191 ? 13.057 -5.464 7.626 1.00 98.06 191 PHE A N 1
ATOM 1561 C CA . PHE A 1 191 ? 13.657 -4.399 8.441 1.00 98.06 191 PHE A CA 1
ATOM 1562 C C . PHE A 1 191 ? 14.783 -4.915 9.340 1.00 98.06 191 PHE A C 1
ATOM 1564 O O . PHE A 1 191 ? 15.849 -4.309 9.431 1.00 98.06 191 PHE A O 1
ATOM 1571 N N . ARG A 1 192 ? 14.564 -6.059 9.990 1.00 97.38 192 ARG A N 1
ATOM 1572 C CA . ARG A 1 192 ? 15.540 -6.702 10.870 1.00 97.38 192 ARG A CA 1
ATOM 1573 C C . ARG A 1 192 ? 16.828 -7.052 10.127 1.00 97.38 192 ARG A C 1
ATOM 1575 O O . ARG A 1 192 ? 17.908 -6.871 10.683 1.00 97.38 192 ARG A O 1
ATOM 1582 N N . LYS A 1 193 ? 16.716 -7.546 8.891 1.00 98.19 193 LYS A N 1
ATOM 1583 C CA . LYS A 1 193 ? 17.850 -8.002 8.078 1.00 98.19 193 LYS A CA 1
ATOM 1584 C C . LYS A 1 193 ? 18.694 -6.860 7.501 1.00 98.19 193 LYS A C 1
ATOM 1586 O O . LYS A 1 193 ? 19.890 -7.053 7.292 1.00 98.19 193 LYS A O 1
ATOM 1591 N N . TYR A 1 194 ? 18.103 -5.697 7.221 1.00 97.62 194 TYR A N 1
ATOM 1592 C CA . TYR A 1 194 ? 18.771 -4.606 6.499 1.00 97.62 194 TYR A CA 1
ATOM 1593 C C . TYR A 1 194 ? 18.866 -3.325 7.346 1.00 97.62 194 TYR A C 1
ATOM 1595 O O . TYR A 1 194 ? 17.977 -2.476 7.309 1.00 97.62 194 TYR A O 1
ATOM 1603 N N . ASN A 1 195 ? 19.983 -3.163 8.071 1.00 96.31 195 ASN A N 1
ATOM 1604 C CA . ASN A 1 195 ? 20.207 -2.051 9.011 1.00 96.31 195 ASN A CA 1
ATOM 1605 C C . ASN A 1 195 ? 20.043 -0.658 8.381 1.00 96.31 195 ASN A C 1
ATOM 1607 O O . ASN A 1 195 ? 19.377 0.183 8.971 1.00 96.31 195 ASN A O 1
ATOM 1611 N N . SER A 1 196 ? 20.574 -0.425 7.175 1.00 96.00 196 SER A N 1
ATOM 1612 C CA . SER A 1 196 ? 20.464 0.880 6.501 1.00 96.00 196 SER A CA 1
ATOM 1613 C C . SER A 1 196 ? 19.013 1.272 6.193 1.00 96.00 196 SER A C 1
ATOM 1615 O O . SER A 1 196 ?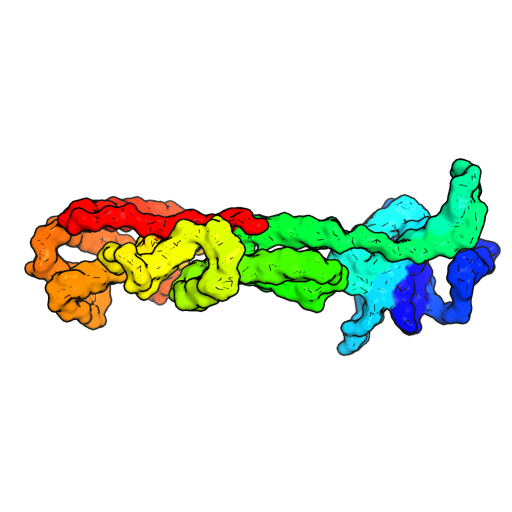 18.641 2.437 6.307 1.00 96.00 196 SER A O 1
ATOM 1617 N N . ILE A 1 197 ? 18.171 0.295 5.837 1.00 97.19 197 ILE A N 1
ATOM 1618 C CA . ILE A 1 197 ? 16.735 0.508 5.618 1.00 97.19 197 ILE A CA 1
ATOM 1619 C C . ILE A 1 197 ? 16.051 0.783 6.959 1.00 97.19 197 ILE A C 1
ATOM 1621 O O . ILE A 1 197 ? 15.258 1.714 7.064 1.00 97.19 197 ILE A O 1
ATOM 1625 N N . ARG A 1 198 ? 16.383 0.009 7.999 1.00 97.00 198 ARG A N 1
ATOM 1626 C CA . ARG A 1 198 ? 15.845 0.210 9.350 1.00 97.00 198 ARG A CA 1
ATOM 1627 C C . ARG A 1 198 ? 16.147 1.605 9.894 1.00 97.00 198 ARG A C 1
ATOM 1629 O O . ARG A 1 198 ? 15.262 2.221 10.468 1.00 97.00 198 ARG A O 1
ATOM 1636 N N . GLU A 1 199 ? 17.367 2.101 9.709 1.00 97.00 199 GLU A N 1
ATOM 1637 C CA . GLU A 1 199 ? 17.767 3.445 10.141 1.00 97.00 199 GLU A CA 1
ATOM 1638 C C . GLU A 1 199 ? 16.999 4.534 9.383 1.00 97.00 199 GLU A C 1
ATOM 1640 O O . GLU A 1 199 ? 16.485 5.461 10.004 1.00 97.00 199 GLU A O 1
ATOM 1645 N N . ARG A 1 200 ? 16.842 4.386 8.058 1.00 97.38 200 ARG A N 1
ATOM 1646 C CA . ARG A 1 200 ? 16.092 5.336 7.218 1.00 97.38 200 ARG A CA 1
ATOM 1647 C C . ARG A 1 200 ? 14.604 5.412 7.579 1.00 97.38 200 ARG A C 1
ATOM 1649 O O . ARG A 1 200 ? 14.018 6.484 7.503 1.00 97.38 200 ARG A O 1
ATOM 1656 N N . TYR A 1 201 ? 14.003 4.289 7.968 1.00 97.75 201 TYR A N 1
ATOM 1657 C CA . TYR A 1 201 ? 12.573 4.161 8.281 1.00 97.75 201 TYR A CA 1
ATOM 1658 C C . TYR A 1 201 ? 12.356 3.758 9.750 1.00 97.75 201 TYR A C 1
ATOM 1660 O O . TYR A 1 201 ? 11.557 2.873 10.063 1.00 97.75 201 TYR A O 1
ATOM 1668 N N . ASN A 1 202 ? 13.103 4.381 10.666 1.00 98.00 202 ASN A N 1
ATOM 1669 C CA . ASN A 1 202 ? 13.107 4.009 12.082 1.00 98.00 202 ASN A CA 1
ATOM 1670 C C . ASN A 1 202 ? 11.719 4.128 12.736 1.00 98.00 202 ASN A C 1
ATOM 1672 O O . ASN A 1 202 ? 11.326 3.266 13.518 1.00 98.00 202 ASN A O 1
ATOM 1676 N N . GLU A 1 203 ? 10.946 5.161 12.398 1.00 98.19 203 GLU A N 1
ATOM 1677 C CA . GLU A 1 203 ? 9.586 5.331 12.925 1.00 98.19 203 GLU A CA 1
ATOM 1678 C C . GLU A 1 203 ? 8.665 4.184 12.490 1.00 98.19 203 GLU A C 1
ATOM 1680 O O . GLU A 1 203 ? 7.961 3.602 13.316 1.00 98.19 203 GLU A O 1
ATOM 1685 N N . HIS A 1 204 ? 8.726 3.801 11.211 1.00 98.56 204 HIS A N 1
ATOM 1686 C CA . HIS A 1 204 ? 7.982 2.667 10.663 1.00 98.56 204 HIS A CA 1
ATOM 1687 C C . HIS A 1 204 ? 8.391 1.355 11.340 1.00 98.56 204 HIS A C 1
ATOM 1689 O O . HIS A 1 204 ? 7.537 0.568 11.747 1.00 98.56 204 HIS A O 1
ATOM 1695 N N . PHE A 1 205 ? 9.695 1.132 11.522 1.00 98.50 205 PHE A N 1
ATOM 1696 C CA . PHE A 1 205 ? 10.197 -0.044 12.229 1.00 98.50 205 PHE A CA 1
ATOM 1697 C C . PHE A 1 205 ? 9.688 -0.107 13.675 1.00 98.50 205 PHE A C 1
ATOM 1699 O O . PHE A 1 205 ? 9.200 -1.152 14.113 1.00 98.50 205 PHE A O 1
ATOM 1706 N N . ASN A 1 206 ? 9.744 1.012 14.402 1.00 98.44 206 ASN A N 1
ATOM 1707 C CA . ASN A 1 206 ? 9.236 1.098 15.769 1.00 98.44 206 ASN A CA 1
ATOM 1708 C C . ASN A 1 206 ? 7.734 0.817 15.832 1.00 98.44 206 ASN A C 1
ATOM 1710 O O . ASN A 1 206 ? 7.287 0.112 16.734 1.00 98.44 206 ASN A O 1
ATOM 1714 N N . TYR A 1 207 ? 6.953 1.297 14.865 1.00 98.69 207 TYR A N 1
ATOM 1715 C CA . TYR A 1 207 ? 5.521 1.023 14.838 1.00 98.69 207 TYR A CA 1
ATOM 1716 C C . TYR A 1 207 ? 5.210 -0.461 14.588 1.00 98.69 207 TYR A C 1
ATOM 1718 O O . TYR A 1 207 ? 4.380 -1.036 15.290 1.00 98.69 207 TYR A O 1
ATOM 1726 N N . ILE A 1 208 ? 5.938 -1.131 13.682 1.00 98.25 208 ILE A N 1
ATOM 1727 C CA . ILE A 1 208 ? 5.838 -2.594 13.520 1.00 98.25 208 ILE A CA 1
ATOM 1728 C C . ILE A 1 208 ? 6.145 -3.321 14.829 1.00 98.25 208 ILE A C 1
ATOM 1730 O O . ILE A 1 208 ? 5.449 -4.271 15.182 1.00 98.25 208 ILE A O 1
ATOM 1734 N N . LEU A 1 209 ? 7.172 -2.892 15.570 1.00 98.56 209 LEU A N 1
ATOM 1735 C CA . LEU A 1 209 ? 7.482 -3.497 16.865 1.00 98.56 209 LEU A CA 1
ATOM 1736 C C . LEU A 1 209 ? 6.315 -3.358 17.853 1.00 98.56 209 LEU A C 1
ATOM 1738 O O . LEU A 1 209 ? 6.088 -4.288 18.630 1.00 98.56 209 LEU A O 1
ATOM 1742 N N . LYS A 1 210 ? 5.571 -2.241 17.822 1.00 98.50 210 LYS A N 1
ATOM 1743 C CA . LYS A 1 210 ? 4.358 -2.067 18.636 1.00 98.50 210 LYS A CA 1
ATOM 1744 C C . LYS A 1 210 ? 3.249 -3.023 18.202 1.00 98.50 210 LYS A C 1
ATOM 1746 O O . LYS A 1 210 ? 2.728 -3.729 19.058 1.00 98.50 210 LYS A O 1
ATOM 1751 N N . ILE A 1 211 ? 2.956 -3.111 16.898 1.00 98.25 211 ILE A N 1
ATOM 1752 C CA . ILE A 1 211 ? 1.960 -4.053 16.345 1.00 98.25 211 ILE A CA 1
ATOM 1753 C C . ILE A 1 211 ? 2.277 -5.494 16.772 1.00 98.25 211 ILE A C 1
ATOM 1755 O O . ILE A 1 211 ? 1.391 -6.235 17.187 1.00 98.25 211 ILE A O 1
ATOM 1759 N N . LEU A 1 212 ? 3.553 -5.888 16.706 1.00 98.12 212 LEU A N 1
ATOM 1760 C CA . LEU A 1 212 ? 4.009 -7.233 17.064 1.00 98.12 212 LEU A CA 1
ATOM 1761 C C . LEU A 1 212 ? 4.146 -7.465 18.579 1.00 98.12 212 LEU A C 1
ATOM 1763 O O . LEU A 1 212 ? 4.613 -8.528 18.987 1.00 98.12 212 LEU A O 1
ATOM 1767 N N . GLY A 1 213 ? 3.807 -6.485 19.421 1.00 97.38 213 GLY A N 1
ATOM 1768 C CA . GLY A 1 213 ? 3.901 -6.610 20.876 1.00 97.38 213 GLY A CA 1
ATOM 1769 C C . GLY A 1 213 ? 5.333 -6.703 21.417 1.00 97.38 213 GLY A C 1
ATOM 1770 O O . GLY A 1 213 ? 5.537 -7.150 22.542 1.00 97.38 213 GLY A O 1
ATOM 1771 N N . ARG A 1 214 ? 6.341 -6.317 20.623 1.00 97.56 214 ARG A N 1
ATOM 1772 C CA . ARG A 1 214 ? 7.769 -6.440 20.973 1.00 97.56 214 ARG A CA 1
ATOM 1773 C C . ARG A 1 214 ? 8.297 -5.265 21.793 1.00 97.56 214 ARG A C 1
ATOM 1775 O O . ARG A 1 214 ? 9.343 -5.385 22.423 1.00 97.56 214 ARG A O 1
ATOM 1782 N N . ILE A 1 215 ? 7.592 -4.138 21.774 1.00 97.88 215 ILE A N 1
ATOM 1783 C CA . ILE A 1 215 ? 7.855 -2.967 22.619 1.00 97.88 215 ILE A CA 1
ATOM 1784 C C . ILE A 1 215 ? 6.550 -2.474 23.248 1.00 97.88 215 ILE A C 1
ATOM 1786 O O . ILE A 1 215 ? 5.475 -2.964 22.903 1.00 97.88 215 ILE A O 1
ATOM 1790 N N . LYS A 1 216 ? 6.634 -1.500 24.165 1.00 96.88 216 LYS A N 1
ATOM 1791 C CA . LYS A 1 216 ? 5.457 -0.906 24.817 1.00 96.88 216 LYS A CA 1
ATOM 1792 C C . LYS A 1 216 ? 4.447 -0.413 23.776 1.00 96.88 216 LYS A C 1
ATOM 1794 O O . LYS A 1 216 ? 4.798 0.335 22.866 1.00 96.88 216 LYS A O 1
ATOM 1799 N N . ASN A 1 217 ? 3.202 -0.824 23.962 1.00 96.62 217 ASN A N 1
ATOM 1800 C CA . ASN A 1 217 ? 2.086 -0.576 23.064 1.00 96.62 217 ASN A CA 1
ATOM 1801 C C . ASN A 1 217 ? 0.789 -0.435 23.882 1.00 96.62 217 ASN A C 1
ATOM 1803 O O . ASN A 1 217 ? 0.760 -0.748 25.075 1.00 96.62 217 ASN A O 1
ATOM 1807 N N . SER A 1 218 ? -0.242 0.103 23.245 1.00 95.88 218 SER A N 1
ATOM 1808 C CA . SER A 1 218 ? -1.597 0.273 23.773 1.00 95.88 218 SER A CA 1
ATOM 1809 C C . SER A 1 218 ? -2.467 -0.970 23.582 1.00 95.88 218 SER A C 1
ATOM 1811 O O . SER A 1 218 ? -3.462 -1.113 24.285 1.00 95.88 218 SER A O 1
ATOM 1813 N N . GLY A 1 219 ? -2.111 -1.843 22.633 1.00 96.69 219 GLY A N 1
ATOM 1814 C CA . GLY A 1 219 ? -2.926 -2.972 22.186 1.00 96.69 219 GLY A CA 1
ATOM 1815 C C . GLY A 1 219 ? -3.831 -2.640 20.992 1.00 96.69 219 GLY A C 1
ATOM 1816 O O . GLY A 1 219 ? -4.433 -3.549 20.421 1.00 96.69 219 GLY A O 1
ATOM 1817 N N . TYR A 1 220 ? -3.901 -1.368 20.581 1.00 98.12 220 TYR A N 1
ATOM 1818 C CA . TYR A 1 220 ? -4.766 -0.871 19.503 1.00 98.12 220 TYR A CA 1
ATOM 1819 C C . TYR A 1 220 ? -4.005 -0.545 18.205 1.00 98.12 220 TYR A C 1
ATOM 1821 O O . TYR A 1 220 ? -4.593 -0.063 17.241 1.00 98.12 220 TYR A O 1
ATOM 1829 N N . GLU A 1 221 ? -2.710 -0.838 18.112 1.00 98.38 221 GLU A N 1
ATOM 1830 C CA . GLU A 1 221 ? -1.884 -0.470 16.953 1.00 98.38 221 GLU A CA 1
ATOM 1831 C C . GLU A 1 221 ? -2.333 -1.149 15.659 1.00 98.38 221 GLU A C 1
ATOM 1833 O O . GLU A 1 221 ? -2.326 -0.524 14.602 1.00 98.38 221 GLU A O 1
ATOM 1838 N N . LEU A 1 222 ? -2.800 -2.399 15.732 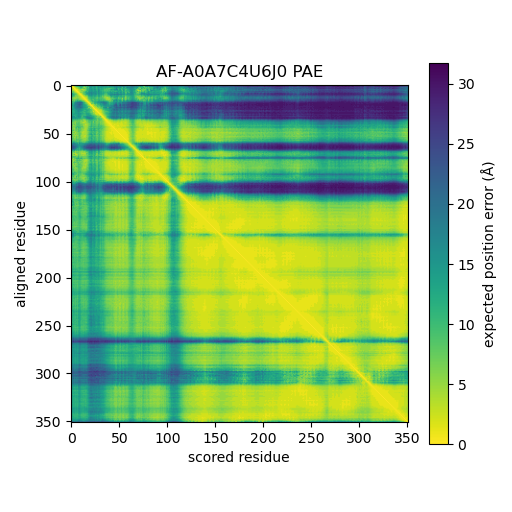1.00 98.12 222 LEU A N 1
ATOM 1839 C CA . LEU A 1 222 ? -3.378 -3.081 14.572 1.00 98.12 222 LEU A CA 1
ATOM 1840 C C . LEU A 1 222 ? -4.675 -2.406 14.095 1.00 98.12 222 LEU A C 1
ATOM 1842 O O . LEU A 1 222 ? -4.941 -2.360 12.896 1.00 98.12 222 LEU A O 1
ATOM 1846 N N . LEU A 1 223 ? -5.478 -1.869 15.019 1.00 98.31 223 LEU A N 1
ATOM 1847 C CA . LEU A 1 223 ? -6.680 -1.107 14.680 1.00 98.31 223 LEU A CA 1
ATOM 1848 C C . LEU A 1 223 ? -6.306 0.193 13.965 1.00 98.31 223 LEU A C 1
ATOM 1850 O O . LEU A 1 223 ? -6.859 0.494 12.911 1.00 98.31 223 LEU A O 1
ATOM 1854 N N . PHE A 1 224 ? -5.352 0.947 14.505 1.00 98.50 224 PHE A N 1
ATOM 1855 C CA . PHE A 1 224 ? -4.893 2.190 13.888 1.00 98.50 224 PHE A CA 1
ATOM 1856 C C . PHE A 1 224 ? -4.266 1.954 12.505 1.00 98.50 224 PHE A C 1
ATOM 1858 O O . PHE A 1 224 ? -4.499 2.738 11.582 1.00 98.50 224 PHE A O 1
ATOM 1865 N N . ASP A 1 225 ? -3.534 0.851 12.334 1.00 98.44 225 ASP A N 1
ATOM 1866 C CA . ASP A 1 225 ? -3.013 0.418 11.038 1.00 98.44 225 ASP A CA 1
ATOM 1867 C C . ASP A 1 225 ? -4.130 0.079 10.041 1.00 98.44 225 ASP A C 1
ATOM 1869 O O . ASP A 1 225 ? -4.101 0.532 8.895 1.00 98.44 225 ASP A O 1
ATOM 1873 N N . LEU A 1 226 ? -5.163 -0.646 10.481 1.00 98.50 226 LEU A N 1
ATOM 1874 C CA . LEU A 1 226 ? -6.328 -0.982 9.661 1.00 98.50 226 LEU A CA 1
ATOM 1875 C C . LEU A 1 226 ? -7.113 0.263 9.218 1.00 98.50 226 LEU A C 1
ATOM 1877 O O . LEU A 1 226 ? -7.534 0.338 8.061 1.00 98.50 226 LEU A O 1
ATOM 1881 N N . ILE A 1 227 ? -7.254 1.263 10.093 1.00 98.31 227 ILE A N 1
ATOM 1882 C CA . ILE A 1 227 ? -7.879 2.550 9.754 1.00 98.31 227 ILE A CA 1
ATOM 1883 C C . ILE A 1 227 ? -7.076 3.245 8.652 1.00 98.31 227 ILE A C 1
ATOM 1885 O O . ILE A 1 227 ? -7.640 3.600 7.616 1.00 98.31 227 ILE A O 1
ATOM 1889 N N . LYS A 1 228 ? -5.751 3.363 8.801 1.00 98.31 228 LYS A N 1
ATOM 1890 C CA . LYS A 1 228 ? -4.900 3.965 7.760 1.00 98.31 228 LYS A CA 1
ATOM 1891 C C . LYS A 1 228 ? -4.883 3.161 6.465 1.00 98.31 228 LYS A C 1
ATOM 1893 O O . LYS A 1 228 ? -4.867 3.743 5.384 1.00 98.31 228 LYS A O 1
ATOM 1898 N N . ASN A 1 229 ? -4.954 1.837 6.541 1.00 98.19 229 ASN A N 1
ATOM 1899 C CA . ASN A 1 229 ? -5.105 0.991 5.363 1.00 98.19 229 ASN A CA 1
ATOM 1900 C C . ASN A 1 229 ? -6.431 1.259 4.635 1.00 98.19 229 ASN A C 1
ATOM 1902 O O . ASN A 1 229 ? -6.425 1.329 3.409 1.00 98.19 229 ASN A O 1
ATOM 1906 N N . SER A 1 230 ? -7.537 1.477 5.356 1.00 97.75 230 SER A N 1
ATOM 1907 C CA . SER A 1 230 ? -8.823 1.850 4.745 1.00 97.75 230 SER A CA 1
ATOM 1908 C C . SER A 1 230 ? -8.737 3.171 3.971 1.00 97.75 230 SER A C 1
ATOM 1910 O O . SER A 1 230 ? -9.183 3.239 2.825 1.00 97.75 230 SER A O 1
ATOM 1912 N N . GLU A 1 231 ? -8.055 4.173 4.532 1.00 97.88 231 GLU A N 1
ATOM 1913 C CA . GLU A 1 231 ? -7.838 5.474 3.890 1.00 97.88 231 GLU A CA 1
ATOM 1914 C C . GLU A 1 231 ? -7.011 5.331 2.602 1.00 97.88 231 GLU A C 1
ATOM 1916 O O . GLU A 1 231 ? -7.342 5.935 1.585 1.00 97.88 231 GLU A O 1
ATOM 1921 N N . ARG A 1 232 ? -5.995 4.454 2.587 1.00 97.62 232 ARG A N 1
ATOM 1922 C CA . ARG A 1 232 ? -5.209 4.155 1.373 1.00 97.62 232 ARG A CA 1
ATOM 1923 C C . ARG A 1 232 ? -6.020 3.452 0.279 1.00 97.62 232 ARG A C 1
ATOM 1925 O O . ARG A 1 232 ? -5.704 3.602 -0.903 1.00 97.62 232 ARG A O 1
ATOM 1932 N N . LYS A 1 233 ? -7.053 2.677 0.632 1.00 97.19 233 LYS A N 1
ATOM 1933 C CA . LYS A 1 233 ? -7.978 2.095 -0.360 1.00 97.19 233 LYS A CA 1
ATOM 1934 C C . LYS A 1 233 ? -8.896 3.161 -0.943 1.00 97.19 233 LYS A C 1
ATOM 1936 O O . LYS A 1 233 ? -9.003 3.242 -2.164 1.00 97.19 233 LYS A O 1
ATOM 1941 N N . ALA A 1 234 ? -9.456 4.023 -0.099 1.00 97.50 234 ALA A N 1
ATOM 1942 C CA . ALA A 1 234 ? -10.267 5.150 -0.549 1.00 97.50 234 ALA A CA 1
ATOM 1943 C C . ALA A 1 234 ? -9.472 6.132 -1.424 1.00 97.50 234 ALA A C 1
ATOM 1945 O O . ALA A 1 234 ? -9.995 6.599 -2.427 1.00 97.50 234 ALA A O 1
ATOM 1946 N N . TYR A 1 235 ? -8.188 6.363 -1.119 1.00 96.94 235 TYR A N 1
ATOM 1947 C CA . TYR A 1 235 ? -7.291 7.183 -1.947 1.00 96.94 235 TYR A CA 1
ATOM 1948 C C . TYR A 1 235 ? -7.189 6.695 -3.402 1.00 96.94 235 TYR A C 1
ATOM 1950 O O . TYR A 1 235 ? -6.939 7.479 -4.310 1.00 96.94 235 TYR A O 1
ATOM 1958 N N . ASN A 1 236 ? -7.394 5.395 -3.628 1.00 95.81 236 ASN A N 1
ATOM 1959 C CA . ASN A 1 236 ? -7.395 4.771 -4.949 1.00 95.81 236 ASN A CA 1
ATOM 1960 C C . ASN A 1 236 ? -8.812 4.512 -5.486 1.00 95.81 236 ASN A C 1
ATOM 1962 O O . ASN A 1 236 ? -8.987 3.651 -6.343 1.00 95.81 236 ASN A O 1
ATOM 1966 N N . ASN A 1 237 ? -9.823 5.218 -4.968 1.00 96.44 237 ASN A N 1
ATOM 1967 C CA . ASN A 1 237 ? -11.240 5.077 -5.322 1.00 96.44 237 ASN A CA 1
ATOM 1968 C C . ASN A 1 237 ? -11.830 3.678 -5.057 1.00 96.44 237 ASN A C 1
ATOM 1970 O O . ASN A 1 237 ? -12.897 3.338 -5.565 1.00 96.44 237 ASN A O 1
ATOM 1974 N N . ASN A 1 238 ? -11.171 2.859 -4.231 1.00 95.19 238 ASN A N 1
ATOM 1975 C CA . ASN A 1 238 ? -11.665 1.537 -3.843 1.00 95.19 238 ASN A CA 1
ATOM 1976 C C . ASN A 1 238 ? -12.572 1.661 -2.609 1.00 95.19 238 ASN A C 1
ATOM 1978 O O . ASN A 1 238 ? -12.243 1.161 -1.529 1.00 95.19 238 ASN A O 1
ATOM 1982 N N . TYR A 1 239 ? -13.692 2.372 -2.752 1.00 94.69 239 TYR A N 1
ATOM 1983 C CA . TYR A 1 239 ? -14.569 2.730 -1.632 1.00 94.69 239 TYR A CA 1
ATOM 1984 C C . TYR A 1 239 ? -15.242 1.519 -0.982 1.00 94.69 239 TYR A C 1
ATOM 1986 O O . TYR A 1 239 ? -15.284 1.443 0.243 1.00 94.69 239 TYR A O 1
ATOM 1994 N N . ASP A 1 240 ? -15.676 0.529 -1.766 1.00 92.69 240 ASP A N 1
ATOM 1995 C CA . ASP A 1 240 ? -16.214 -0.729 -1.235 1.00 92.69 240 ASP A CA 1
ATOM 1996 C C . ASP A 1 240 ? -15.204 -1.436 -0.302 1.00 92.69 240 ASP A C 1
ATOM 1998 O O . ASP A 1 240 ? -15.539 -1.881 0.801 1.00 92.69 240 ASP A O 1
ATOM 2002 N N . ASP A 1 241 ? -13.932 -1.470 -0.712 1.00 93.19 241 ASP A N 1
ATOM 2003 C CA . ASP A 1 241 ? -12.826 -2.087 0.028 1.00 93.19 241 ASP A CA 1
ATOM 2004 C C . ASP A 1 241 ? -12.476 -1.278 1.297 1.00 93.19 241 ASP A C 1
ATOM 2006 O O . ASP A 1 241 ? -12.209 -1.835 2.371 1.00 93.19 241 ASP A O 1
ATOM 2010 N N . ALA A 1 242 ? -12.519 0.054 1.195 1.00 95.81 242 ALA A N 1
ATOM 2011 C CA . ALA A 1 242 ? -12.309 0.969 2.312 1.00 95.81 242 ALA A CA 1
ATOM 2012 C C . ALA A 1 242 ? -13.408 0.829 3.376 1.00 95.81 242 ALA A C 1
ATOM 2014 O O . ALA A 1 242 ? -13.108 0.661 4.559 1.00 95.81 242 ALA A O 1
ATOM 2015 N N . VAL A 1 243 ? -14.678 0.809 2.964 1.00 93.94 243 VAL A N 1
ATOM 2016 C CA . VAL A 1 243 ? -15.824 0.650 3.867 1.00 93.94 243 VAL A CA 1
ATOM 2017 C C . VAL A 1 243 ? -15.789 -0.705 4.574 1.00 93.94 243 VAL A C 1
ATOM 2019 O O . VAL A 1 243 ? -15.997 -0.768 5.787 1.00 93.94 243 VAL A O 1
ATOM 2022 N N . ALA A 1 244 ? -15.446 -1.792 3.875 1.00 91.81 244 ALA A N 1
ATOM 2023 C CA . ALA A 1 244 ? -15.273 -3.099 4.511 1.00 91.81 244 ALA A CA 1
ATOM 2024 C C . ALA A 1 244 ? -14.225 -3.070 5.647 1.00 91.81 244 ALA A C 1
ATOM 2026 O O . ALA A 1 244 ? -14.436 -3.668 6.707 1.00 91.81 244 ALA A O 1
ATOM 2027 N N . ARG A 1 245 ? -13.124 -2.325 5.472 1.00 94.88 245 ARG A N 1
ATOM 2028 C CA . ARG A 1 245 ? -12.086 -2.139 6.506 1.00 94.88 245 ARG A CA 1
ATOM 2029 C C . ARG A 1 245 ? -12.516 -1.228 7.645 1.00 94.88 245 ARG A C 1
ATOM 2031 O O . ARG A 1 245 ? -12.124 -1.485 8.783 1.00 94.88 245 ARG A O 1
ATOM 2038 N N . ILE A 1 246 ? -13.327 -0.207 7.377 1.00 95.00 246 ILE A N 1
ATOM 2039 C CA . ILE A 1 246 ? -13.945 0.612 8.430 1.00 95.00 246 ILE A CA 1
ATOM 2040 C C . ILE A 1 246 ? -14.796 -0.280 9.339 1.00 95.00 246 ILE A C 1
ATOM 2042 O O . ILE A 1 246 ? -14.619 -0.269 10.555 1.00 95.00 246 ILE A O 1
ATOM 2046 N N . TYR A 1 247 ? -15.637 -1.147 8.770 1.00 91.25 247 TYR A N 1
ATOM 2047 C CA . TYR A 1 247 ? -16.423 -2.088 9.575 1.00 91.25 247 TYR A CA 1
ATOM 2048 C C . TYR A 1 247 ? -15.565 -3.053 10.374 1.00 91.25 247 TYR A C 1
ATOM 2050 O O . TYR A 1 247 ? -15.818 -3.265 11.563 1.00 91.25 247 TYR A O 1
ATOM 2058 N N . ARG A 1 248 ? -14.524 -3.607 9.747 1.00 93.31 248 ARG A N 1
ATOM 2059 C CA . ARG A 1 248 ? -13.584 -4.473 10.456 1.00 93.31 248 ARG A CA 1
ATOM 2060 C C . ARG A 1 248 ? -12.878 -3.727 11.592 1.00 93.31 248 ARG A C 1
ATOM 2062 O O . ARG A 1 248 ? -12.648 -4.331 12.633 1.00 93.31 248 ARG A O 1
ATOM 2069 N N . SER A 1 249 ? -12.586 -2.436 11.428 1.00 95.88 249 SER A N 1
ATOM 2070 C CA . SER A 1 249 ? -12.014 -1.588 12.481 1.00 95.88 249 SER A CA 1
ATOM 2071 C C . SER A 1 249 ? -12.957 -1.441 13.675 1.00 95.88 249 SER A C 1
ATOM 2073 O O . SER A 1 249 ? -12.521 -1.629 14.807 1.00 95.88 249 SER A O 1
ATOM 2075 N N . ILE A 1 250 ? -14.252 -1.184 13.450 1.00 94.38 250 ILE A N 1
ATOM 2076 C CA . ILE A 1 250 ? -15.247 -1.126 14.540 1.00 94.38 250 ILE A CA 1
ATOM 2077 C C . ILE A 1 250 ? -15.268 -2.456 15.295 1.00 94.38 250 ILE A C 1
ATOM 2079 O O . ILE A 1 250 ? -15.150 -2.491 16.517 1.00 94.38 250 ILE A O 1
ATOM 2083 N N . GLU A 1 251 ? -15.380 -3.568 14.571 1.00 93.62 251 GLU A N 1
ATOM 2084 C CA . GLU A 1 251 ? -15.427 -4.891 15.187 1.00 93.62 251 GLU A CA 1
ATOM 2085 C C . GLU A 1 251 ? -14.141 -5.205 15.966 1.00 93.62 251 GLU A C 1
ATOM 2087 O O . GLU A 1 251 ? -14.204 -5.692 17.094 1.00 93.62 251 GLU A O 1
ATOM 2092 N N . LEU A 1 252 ? -12.974 -4.904 15.390 1.00 95.69 252 LEU A N 1
ATOM 2093 C CA . LEU A 1 252 ? -11.680 -5.119 16.028 1.00 95.69 252 LEU A CA 1
ATOM 2094 C C . LEU A 1 252 ? -11.535 -4.280 17.302 1.00 95.69 252 LEU A C 1
ATOM 2096 O O . LEU A 1 252 ? -11.069 -4.808 18.309 1.00 95.69 252 LEU A O 1
ATOM 2100 N N . PHE A 1 253 ? -11.975 -3.019 17.293 1.00 96.88 253 PHE A N 1
ATOM 2101 C CA . PHE A 1 253 ? -12.005 -2.178 18.490 1.00 96.88 253 PHE A CA 1
ATOM 2102 C C . PHE A 1 253 ? -12.801 -2.847 19.620 1.00 96.88 253 PHE A C 1
ATOM 2104 O O . PHE A 1 253 ? -12.286 -3.012 20.726 1.00 96.88 253 PHE A O 1
ATOM 2111 N N . LEU A 1 254 ? -14.025 -3.301 19.331 1.00 95.50 254 LEU A N 1
ATOM 2112 C CA . LEU A 1 254 ? -14.875 -3.951 20.333 1.00 95.50 254 LEU A CA 1
ATOM 2113 C C . LEU A 1 254 ? -14.280 -5.285 20.809 1.00 95.50 254 LEU A C 1
ATOM 2115 O O . LEU A 1 254 ? -14.333 -5.594 21.996 1.00 95.50 254 LEU A O 1
ATOM 2119 N N . GLN A 1 255 ? -13.670 -6.066 19.913 1.00 95.19 255 GLN A N 1
ATOM 2120 C CA . GLN A 1 255 ? -12.976 -7.310 20.267 1.00 95.19 255 GLN A CA 1
ATOM 2121 C C . GLN A 1 255 ? -11.805 -7.058 21.226 1.00 95.19 255 GLN A C 1
ATOM 2123 O O . GLN A 1 255 ? -11.677 -7.768 22.227 1.00 95.19 255 GLN A O 1
ATOM 2128 N N . ILE A 1 256 ? -10.970 -6.051 20.942 1.00 95.69 256 ILE A N 1
ATOM 2129 C CA . ILE A 1 256 ? -9.860 -5.655 21.821 1.00 95.69 256 ILE A CA 1
ATOM 2130 C C . ILE A 1 256 ? -10.419 -5.216 23.175 1.00 95.69 256 ILE A C 1
ATOM 2132 O O . ILE A 1 256 ? -9.977 -5.715 24.207 1.00 95.69 256 ILE A O 1
ATOM 2136 N N . ARG A 1 257 ? -11.463 -4.381 23.185 1.00 95.81 257 ARG A N 1
ATOM 2137 C CA . ARG A 1 257 ? -12.057 -3.886 24.427 1.00 95.81 257 ARG A CA 1
ATOM 2138 C C . ARG A 1 257 ? -12.669 -4.992 25.290 1.00 95.81 257 ARG A C 1
ATOM 2140 O O . ARG A 1 257 ? -12.448 -5.013 26.499 1.00 95.81 257 ARG A O 1
ATOM 2147 N N . CYS A 1 258 ? -13.380 -5.946 24.686 1.00 94.69 258 CYS A N 1
ATOM 2148 C CA . CYS A 1 258 ? -13.866 -7.139 25.384 1.00 94.69 258 CYS A CA 1
ATOM 2149 C C . CYS A 1 258 ? -12.714 -7.908 26.035 1.00 94.69 258 CYS A C 1
ATOM 2151 O O . CYS A 1 258 ? -12.816 -8.314 27.192 1.00 94.69 258 CYS A O 1
ATOM 2153 N N . LYS A 1 259 ? -11.602 -8.083 25.310 1.00 93.25 259 LYS A N 1
ATOM 2154 C CA . LYS A 1 259 ? -10.413 -8.770 25.820 1.00 93.25 259 LYS A CA 1
ATOM 2155 C C . LYS A 1 259 ? -9.763 -8.008 26.979 1.00 93.25 259 LYS A C 1
ATOM 2157 O O . LYS A 1 259 ? -9.409 -8.645 27.971 1.00 93.25 259 LYS A O 1
ATOM 2162 N N . ASP A 1 260 ? -9.659 -6.682 26.896 1.00 93.38 260 ASP A N 1
ATOM 2163 C CA . ASP A 1 260 ? -9.138 -5.829 27.976 1.00 93.38 260 ASP A CA 1
ATOM 2164 C C . ASP A 1 260 ? -9.963 -5.982 29.263 1.00 93.38 260 ASP A C 1
ATOM 2166 O O . ASP A 1 260 ? -9.418 -6.028 30.367 1.00 93.38 260 ASP A O 1
ATOM 2170 N N . LEU A 1 261 ? -11.283 -6.123 29.115 1.00 93.62 261 LEU A N 1
ATOM 2171 C CA . LEU A 1 261 ? -12.229 -6.367 30.207 1.00 93.62 261 LEU A CA 1
ATOM 2172 C C . LEU A 1 261 ? -12.353 -7.849 30.599 1.00 93.62 261 LEU A C 1
ATOM 2174 O O . LEU A 1 261 ? -13.151 -8.186 31.472 1.00 93.62 261 LEU A O 1
ATOM 2178 N N . LYS A 1 262 ? -11.564 -8.740 29.981 1.00 93.75 262 LYS A N 1
ATOM 2179 C CA . LYS A 1 262 ? -11.592 -10.199 30.192 1.00 93.75 262 LYS A CA 1
ATOM 2180 C C . LYS A 1 262 ? -12.979 -10.821 29.973 1.00 93.75 262 LYS A C 1
ATOM 2182 O O . LYS A 1 262 ? -13.340 -11.798 30.627 1.00 93.75 262 LYS A O 1
ATOM 2187 N N . LEU A 1 263 ? -13.751 -10.262 29.046 1.00 89.69 263 LEU A N 1
ATOM 2188 C CA . LEU A 1 263 ? -15.046 -10.786 28.631 1.00 89.69 263 LEU A CA 1
ATOM 2189 C C . LEU A 1 263 ? -14.862 -11.891 27.590 1.00 89.69 263 LEU A C 1
ATOM 2191 O O . LEU A 1 263 ? -13.932 -11.861 26.778 1.00 89.69 263 LEU A O 1
ATOM 2195 N N . ASN A 1 264 ? -15.789 -12.848 27.569 1.00 83.38 264 ASN A N 1
ATOM 2196 C CA . ASN A 1 264 ? -15.872 -13.791 26.462 1.00 83.38 264 ASN A CA 1
ATOM 2197 C C . ASN A 1 264 ? -16.261 -13.031 25.194 1.00 83.38 264 ASN A C 1
ATOM 2199 O O . ASN A 1 264 ? -17.308 -12.393 25.150 1.00 83.38 264 ASN A O 1
ATOM 2203 N N . VAL A 1 265 ? -15.427 -13.126 24.160 1.00 79.00 265 VAL A N 1
ATOM 2204 C CA . VAL A 1 265 ? -15.718 -12.537 22.851 1.00 79.00 265 VAL A CA 1
ATOM 2205 C C . VAL A 1 265 ? -16.869 -13.333 22.219 1.00 79.00 265 VAL A C 1
ATOM 2207 O O . VAL A 1 265 ? -16.688 -14.522 21.930 1.00 79.00 265 VAL A O 1
ATOM 2210 N N . PRO A 1 266 ? -18.055 -12.735 22.013 1.00 73.81 266 PRO A N 1
ATOM 2211 C CA . PRO A 1 266 ? -19.206 -13.451 21.479 1.00 73.81 266 PRO A CA 1
ATOM 2212 C C . PRO A 1 266 ? -18.932 -13.931 20.056 1.00 73.81 266 PRO A C 1
ATOM 2214 O O . PRO A 1 266 ? -18.366 -13.206 19.241 1.00 73.81 266 PRO A O 1
ATOM 2217 N N . LYS A 1 267 ? -19.408 -15.132 19.713 1.00 68.88 267 LYS A N 1
ATOM 2218 C CA . LYS A 1 267 ? -19.346 -15.653 18.333 1.00 68.88 267 LYS A CA 1
ATOM 2219 C C . LYS A 1 267 ? -20.399 -15.031 17.397 1.00 68.88 267 LYS A C 1
ATOM 2221 O O . LYS A 1 267 ? -20.488 -15.428 16.243 1.00 68.88 267 LYS A O 1
ATOM 2226 N N . ILE A 1 268 ? -21.199 -14.081 17.887 1.00 62.44 268 ILE A N 1
ATOM 2227 C CA . ILE A 1 268 ? -22.427 -13.565 17.248 1.00 62.44 268 ILE A CA 1
ATOM 2228 C C . ILE A 1 268 ? -22.158 -12.265 16.451 1.00 62.44 268 ILE A C 1
ATOM 2230 O O . ILE A 1 268 ? -23.049 -11.453 16.220 1.00 62.44 268 ILE A O 1
ATOM 2234 N N . GLY A 1 269 ? -20.913 -12.040 16.021 1.00 77.06 269 GLY A N 1
ATOM 2235 C CA . GLY A 1 269 ? -20.533 -10.855 15.247 1.00 77.06 269 GLY A CA 1
ATOM 2236 C C . GLY A 1 269 ? -20.705 -9.539 16.017 1.00 77.06 269 GLY A C 1
ATOM 2237 O O . GLY A 1 269 ? -20.669 -9.504 17.248 1.00 77.06 269 GLY A O 1
ATOM 2238 N N . LEU A 1 270 ? -20.873 -8.438 15.279 1.00 84.62 270 LEU A N 1
ATOM 2239 C CA . LEU A 1 270 ? -20.866 -7.085 15.837 1.00 84.62 270 LEU A CA 1
ATOM 2240 C C . LEU A 1 270 ? -21.962 -6.852 16.893 1.00 84.62 270 LEU A C 1
ATOM 2242 O O . LEU A 1 270 ? -21.693 -6.230 17.914 1.00 84.62 270 LEU A O 1
ATOM 2246 N N . GLU A 1 271 ? -23.178 -7.365 16.689 1.00 85.94 271 GLU A N 1
ATOM 2247 C CA . GLU A 1 271 ? -24.309 -7.108 17.598 1.00 85.94 271 GLU A CA 1
ATOM 2248 C C . GLU A 1 271 ? -24.064 -7.707 18.993 1.00 85.94 271 GLU A C 1
ATOM 2250 O O . GLU A 1 271 ? -24.223 -7.008 19.993 1.00 85.94 271 GLU A O 1
ATOM 2255 N N . GLY A 1 272 ? -23.535 -8.934 19.066 1.00 87.81 272 GLY A N 1
ATOM 2256 C CA . GLY A 1 272 ? -23.168 -9.548 20.346 1.00 87.81 272 GLY A CA 1
ATOM 2257 C C . GLY A 1 272 ? -22.038 -8.806 21.070 1.00 87.81 272 GLY A C 1
ATOM 2258 O O . GLY A 1 272 ? -22.060 -8.694 22.298 1.00 87.81 272 GLY A O 1
ATOM 2259 N N . LEU A 1 273 ? -21.063 -8.266 20.324 1.00 91.38 273 LEU A N 1
ATOM 2260 C CA . LEU A 1 273 ? -19.998 -7.424 20.888 1.00 91.38 273 LEU A CA 1
ATOM 2261 C C . LEU A 1 273 ? -20.565 -6.144 21.514 1.00 91.38 273 LEU A C 1
ATOM 2263 O O . LEU A 1 273 ? -20.178 -5.797 22.629 1.00 91.38 273 LEU A O 1
ATOM 2267 N N . TYR A 1 274 ? -21.502 -5.477 20.830 1.00 91.44 274 TYR A N 1
ATOM 2268 C CA . TYR A 1 274 ? -22.202 -4.307 21.370 1.00 91.44 274 TYR A CA 1
ATOM 2269 C C . TYR A 1 274 ? -22.951 -4.646 22.655 1.00 91.44 274 TYR A C 1
ATOM 2271 O O . TYR A 1 274 ? -22.788 -3.945 23.645 1.00 91.44 274 TYR A O 1
ATOM 2279 N N . GLU A 1 275 ? -23.748 -5.714 22.653 1.00 89.62 275 GLU A N 1
ATOM 2280 C CA . GLU A 1 275 ? -24.547 -6.114 23.818 1.00 89.62 275 GLU A CA 1
ATOM 2281 C C . GLU A 1 275 ? -23.666 -6.419 25.031 1.00 89.62 275 GLU A C 1
ATOM 2283 O O . GLU A 1 275 ? -23.909 -5.898 26.118 1.00 89.62 275 GLU A O 1
ATOM 2288 N N . SER A 1 276 ? -22.585 -7.176 24.825 1.00 91.69 276 SER A N 1
ATOM 2289 C CA . SER A 1 276 ? -21.654 -7.532 25.901 1.00 91.69 276 SER A CA 1
ATOM 2290 C C . SER A 1 276 ? -20.977 -6.301 26.509 1.00 91.69 276 SER A C 1
ATOM 2292 O O . SER A 1 276 ? -20.845 -6.205 27.729 1.00 91.69 276 SER A O 1
ATOM 2294 N N . LEU A 1 277 ? -20.550 -5.346 25.676 1.00 93.81 277 LEU A N 1
ATOM 2295 C CA . LEU A 1 277 ? -19.893 -4.129 26.153 1.00 93.81 277 LEU A CA 1
ATOM 2296 C C . LEU A 1 277 ? -20.879 -3.123 26.746 1.00 93.81 277 LEU A C 1
ATOM 2298 O O . LEU A 1 277 ? -20.559 -2.503 27.749 1.00 93.81 277 LEU A O 1
ATOM 2302 N N . MET A 1 278 ? -22.089 -2.988 26.207 1.00 92.38 278 MET A N 1
ATOM 2303 C CA . MET A 1 278 ? -23.120 -2.145 26.819 1.00 92.38 278 MET A CA 1
ATOM 2304 C C . MET A 1 278 ? -23.506 -2.631 28.221 1.00 92.38 278 MET A C 1
ATOM 2306 O O . MET A 1 278 ? -23.810 -1.817 29.091 1.00 92.38 278 MET A O 1
ATOM 2310 N N . GLU A 1 279 ? -23.489 -3.948 28.451 1.00 91.69 279 GLU A N 1
ATOM 2311 C CA . GLU A 1 279 ? -23.779 -4.522 29.765 1.00 91.69 279 GLU A CA 1
ATOM 2312 C C . GLU A 1 279 ? -22.604 -4.375 30.747 1.00 91.69 279 GLU A C 1
ATOM 2314 O O . GLU A 1 279 ? -22.824 -4.159 31.938 1.00 91.69 279 GLU A O 1
ATOM 2319 N N . LYS A 1 280 ? -21.358 -4.528 30.274 1.00 93.94 280 LYS A N 1
ATOM 2320 C CA . LYS A 1 280 ? -20.179 -4.696 31.147 1.00 93.94 280 LYS A CA 1
ATOM 2321 C C . LYS A 1 280 ? -19.176 -3.539 31.138 1.00 93.94 280 LYS A C 1
ATOM 2323 O O . LYS A 1 280 ? -18.307 -3.505 32.006 1.00 93.94 280 LYS A O 1
ATOM 2328 N N . ASP A 1 281 ? -19.248 -2.616 30.183 1.00 95.62 281 ASP A N 1
ATOM 2329 C CA . ASP A 1 281 ? -18.314 -1.497 30.032 1.00 95.62 281 ASP A CA 1
ATOM 2330 C C . ASP A 1 281 ? -18.988 -0.152 30.319 1.00 95.62 281 ASP A C 1
ATOM 2332 O O . ASP A 1 281 ? -19.417 0.567 29.414 1.00 95.62 281 ASP A O 1
ATOM 2336 N N . GLU A 1 282 ? -19.027 0.221 31.598 1.00 94.56 282 GLU A N 1
ATOM 2337 C CA . GLU A 1 282 ? -19.624 1.482 32.057 1.00 94.56 282 GLU A CA 1
ATOM 2338 C C . GLU A 1 282 ? -19.048 2.718 31.350 1.00 94.56 282 GLU A C 1
ATOM 2340 O O . GLU A 1 282 ? -19.764 3.689 31.126 1.00 94.56 282 GLU A O 1
ATOM 2345 N N . LYS A 1 283 ? -17.767 2.689 30.950 1.00 96.56 283 LYS A N 1
ATOM 2346 C CA 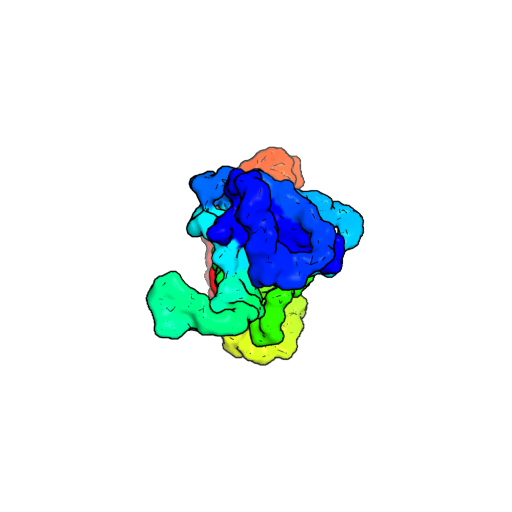. LYS A 1 283 ? -17.123 3.834 30.288 1.00 96.56 283 LYS A CA 1
ATOM 2347 C C . LYS A 1 283 ? -17.654 4.070 28.880 1.00 96.56 283 LYS A C 1
ATOM 2349 O O . LYS A 1 283 ? -17.697 5.215 28.433 1.00 96.56 283 LYS A O 1
ATOM 2354 N N . LEU A 1 284 ? -17.984 2.992 28.169 1.00 96.38 284 LEU A N 1
ATOM 2355 C CA . LEU A 1 284 ? -18.392 3.046 26.768 1.00 96.38 284 LEU A CA 1
ATOM 2356 C C . LEU A 1 284 ? -19.897 2.924 26.564 1.00 96.38 284 LEU A C 1
ATOM 2358 O O . LEU A 1 284 ? -20.345 3.225 25.462 1.00 96.38 284 LEU A O 1
ATOM 2362 N N . LYS A 1 285 ? -20.663 2.522 27.583 1.00 95.19 285 LYS A N 1
ATOM 2363 C CA . LYS A 1 285 ? -22.106 2.281 27.487 1.00 95.19 285 LYS A CA 1
ATOM 2364 C C . LYS A 1 285 ? -22.853 3.395 26.749 1.00 95.19 285 LYS A C 1
ATOM 2366 O O . LYS A 1 285 ? -23.442 3.118 25.708 1.00 95.19 285 LYS A O 1
ATOM 2371 N N . ASP A 1 286 ? -22.748 4.639 27.216 1.00 95.12 286 ASP A N 1
ATOM 2372 C CA . ASP A 1 286 ? -23.454 5.780 26.613 1.00 95.12 286 ASP A CA 1
ATOM 2373 C C . ASP A 1 286 ? -23.051 6.000 25.145 1.00 95.12 286 ASP A C 1
ATOM 2375 O O . ASP A 1 286 ? -23.894 6.231 24.280 1.00 95.12 286 ASP A O 1
ATOM 2379 N N . THR A 1 287 ? -21.754 5.881 24.835 1.00 96.25 287 THR A N 1
ATOM 2380 C CA . THR A 1 287 ? -21.237 6.028 23.465 1.00 96.25 287 THR A CA 1
ATOM 2381 C C . THR A 1 287 ? -21.739 4.899 22.562 1.00 96.25 287 THR A C 1
ATOM 2383 O O . THR A 1 287 ? -22.113 5.132 21.414 1.00 96.25 287 THR A O 1
ATOM 2386 N N . LEU A 1 288 ? -21.769 3.661 23.060 1.00 94.94 288 LEU A N 1
ATOM 2387 C CA . LEU A 1 288 ? -22.277 2.515 22.310 1.00 94.94 288 LEU A CA 1
ATOM 2388 C C . LEU A 1 288 ? -23.783 2.645 22.062 1.00 94.94 288 LEU A C 1
ATOM 2390 O O . LEU A 1 288 ? -24.217 2.382 20.943 1.00 94.94 288 LEU A O 1
ATOM 2394 N N . GLU A 1 289 ? -24.559 3.100 23.047 1.00 93.81 289 GLU A N 1
ATOM 2395 C CA . GLU A 1 289 ? -25.994 3.377 22.908 1.00 93.81 289 GLU A CA 1
ATOM 2396 C C . GLU A 1 289 ? -26.266 4.464 21.861 1.00 93.81 289 GLU A C 1
ATOM 2398 O O . GLU A 1 289 ? -27.070 4.252 20.950 1.00 93.81 289 GLU A O 1
ATOM 2403 N N . GLU A 1 290 ? -25.542 5.587 21.928 1.00 94.38 290 GLU A N 1
ATOM 2404 C CA . GLU A 1 290 ? -25.689 6.711 20.995 1.00 94.38 290 GLU A CA 1
ATOM 2405 C C . GLU A 1 290 ? -25.418 6.291 19.537 1.00 94.38 290 GLU A C 1
ATOM 2407 O O . GLU A 1 290 ? -26.119 6.714 18.609 1.00 94.38 290 GLU A O 1
ATOM 2412 N N . TYR A 1 291 ? -24.399 5.453 19.315 1.00 93.38 291 TYR A N 1
ATOM 2413 C CA . TYR A 1 291 ? -23.943 5.094 17.970 1.00 93.38 291 TYR A CA 1
ATOM 2414 C C . TYR A 1 291 ? -24.476 3.753 17.451 1.00 93.38 291 TYR A C 1
ATOM 2416 O O . TYR A 1 291 ? -24.361 3.513 16.248 1.00 93.38 291 TYR A O 1
ATOM 2424 N N . LYS A 1 292 ? -25.113 2.902 18.275 1.00 88.44 292 LYS A N 1
ATOM 2425 C CA . LYS A 1 292 ? -25.643 1.590 17.842 1.00 88.44 292 LYS A CA 1
ATOM 2426 C C . LYS A 1 292 ? -26.560 1.725 16.626 1.00 88.44 292 LYS A C 1
ATOM 2428 O O . LYS A 1 292 ? -26.362 1.040 15.625 1.00 88.44 292 LYS A O 1
ATOM 2433 N N . GLY A 1 293 ? -27.530 2.641 16.684 1.00 86.62 293 GLY A N 1
ATOM 2434 C CA . GLY A 1 293 ? -28.464 2.891 15.580 1.00 86.62 293 GLY A CA 1
ATOM 2435 C C . GLY A 1 293 ? -27.783 3.478 14.339 1.00 86.62 293 GLY A C 1
ATOM 2436 O O . GLY A 1 293 ? -28.022 3.005 13.227 1.00 86.62 293 GLY A O 1
ATOM 2437 N N . LYS A 1 294 ? -26.885 4.455 14.533 1.00 89.12 294 LYS A N 1
ATOM 2438 C CA . LYS A 1 294 ? -26.133 5.117 13.452 1.00 89.12 294 LYS A CA 1
ATOM 2439 C C . LYS A 1 294 ? -25.276 4.106 12.684 1.00 89.12 294 LYS A C 1
ATOM 2441 O O . LYS A 1 294 ? -25.363 4.021 11.462 1.00 89.12 294 LYS A O 1
ATOM 2446 N N . ILE A 1 295 ? -24.508 3.291 13.405 1.00 86.88 295 ILE A N 1
ATOM 2447 C CA . ILE A 1 295 ? -23.631 2.268 12.828 1.00 86.88 295 ILE A CA 1
ATOM 2448 C C . ILE A 1 295 ? -24.459 1.160 12.176 1.00 86.88 295 ILE A C 1
ATOM 2450 O O . ILE A 1 295 ? -24.174 0.798 11.039 1.00 86.88 295 ILE A O 1
ATOM 2454 N N . LYS A 1 296 ? -25.534 0.677 12.815 1.00 83.25 296 LYS A N 1
ATOM 2455 C CA . LYS A 1 296 ? -26.428 -0.337 12.224 1.00 83.25 296 LYS A CA 1
ATOM 2456 C C . LYS A 1 296 ? -27.049 0.128 10.905 1.00 83.25 296 LYS A C 1
ATOM 2458 O O . LYS A 1 296 ? -27.098 -0.647 9.954 1.00 83.25 296 LYS A O 1
ATOM 2463 N N . HIS A 1 297 ? -27.466 1.390 10.825 1.00 80.81 297 HIS A N 1
ATOM 2464 C CA . HIS A 1 297 ? -27.983 1.969 9.588 1.00 80.81 297 HIS A CA 1
ATOM 2465 C C . HIS A 1 297 ? -26.907 2.068 8.498 1.00 80.81 297 HIS A C 1
ATOM 2467 O O . HIS A 1 297 ? -27.165 1.734 7.350 1.00 80.81 297 HIS A O 1
ATOM 2473 N N . LYS A 1 298 ? -25.671 2.453 8.829 1.00 81.19 298 LYS A N 1
ATOM 2474 C CA . LYS A 1 298 ? -24.596 2.449 7.827 1.00 81.19 298 LYS A CA 1
ATOM 2475 C C . LYS A 1 298 ? -24.209 1.029 7.394 1.00 81.19 298 LYS A C 1
ATOM 2477 O O . LYS A 1 298 ? -23.885 0.824 6.224 1.00 81.19 298 LYS A O 1
ATOM 2482 N N . ILE A 1 299 ? -24.289 0.031 8.283 1.00 74.69 299 ILE A N 1
ATOM 2483 C CA . ILE A 1 299 ? -24.012 -1.381 7.952 1.00 74.69 299 ILE A CA 1
ATOM 2484 C C . ILE A 1 299 ? -24.957 -1.886 6.864 1.00 74.69 299 ILE A C 1
ATOM 2486 O O . ILE A 1 299 ? -24.532 -2.684 6.028 1.00 74.69 299 ILE A O 1
ATOM 2490 N N . SER A 1 300 ? -26.210 -1.420 6.820 1.00 73.75 300 SER A N 1
ATOM 2491 C CA . SER A 1 300 ? -27.120 -1.840 5.753 1.00 73.75 300 SER A CA 1
ATOM 2492 C C . SER A 1 300 ? -26.629 -1.400 4.372 1.00 73.75 300 SER A C 1
ATOM 2494 O O . SER A 1 300 ? -26.735 -2.186 3.438 1.00 73.75 300 SER A O 1
ATOM 2496 N N . LEU A 1 301 ? -25.982 -0.232 4.252 1.00 69.56 301 LEU A N 1
ATOM 2497 C CA . LEU A 1 301 ? -25.359 0.210 2.994 1.00 69.56 301 LEU A CA 1
ATOM 2498 C C . LEU A 1 301 ? -24.228 -0.731 2.557 1.00 69.56 301 LEU A C 1
ATOM 2500 O O . LEU A 1 301 ? -24.124 -1.076 1.384 1.00 69.56 301 LEU A O 1
ATOM 2504 N N . ARG A 1 302 ? -23.421 -1.232 3.504 1.00 70.75 302 ARG A N 1
ATOM 2505 C CA . ARG A 1 302 ? -22.429 -2.280 3.211 1.00 70.75 302 ARG A CA 1
ATOM 2506 C C . ARG A 1 302 ? -23.101 -3.569 2.768 1.00 70.75 302 ARG A C 1
ATOM 2508 O O . ARG A 1 302 ? -22.616 -4.199 1.844 1.00 70.75 302 ARG A O 1
ATOM 2515 N N . ASN A 1 303 ? -24.193 -3.976 3.405 1.00 75.25 303 ASN A N 1
ATOM 2516 C CA . ASN A 1 303 ? -24.880 -5.212 3.030 1.00 75.25 303 ASN A CA 1
ATOM 2517 C C . ASN A 1 303 ? -25.460 -5.147 1.610 1.00 75.25 303 ASN A C 1
ATOM 2519 O O . ASN A 1 303 ? -25.570 -6.187 0.971 1.00 75.25 303 ASN A O 1
ATOM 2523 N N . GLU A 1 304 ? -25.762 -3.952 1.099 1.00 80.25 304 GLU A N 1
ATOM 2524 C CA . GLU A 1 304 ? -26.149 -3.728 -0.299 1.00 80.25 304 GLU A CA 1
ATOM 2525 C C . GLU A 1 304 ? -24.962 -3.702 -1.281 1.00 80.25 304 GLU A C 1
ATOM 2527 O O . GLU A 1 304 ? -25.179 -3.793 -2.495 1.00 80.25 304 GLU A O 1
ATOM 2532 N N . SER A 1 305 ? -23.723 -3.617 -0.782 1.00 80.00 305 SER A N 1
ATOM 2533 C CA . SER A 1 305 ? -22.510 -3.640 -1.603 1.00 80.00 305 SER A CA 1
ATOM 2534 C C . SER A 1 305 ? -22.214 -5.033 -2.163 1.00 80.00 305 SER A C 1
ATOM 2536 O O . SER A 1 305 ? -22.445 -6.057 -1.506 1.00 80.00 305 SER A O 1
ATOM 2538 N N . ILE A 1 306 ? -21.627 -5.058 -3.363 1.00 79.31 306 ILE A N 1
ATOM 2539 C CA . ILE A 1 306 ? -21.121 -6.264 -4.035 1.00 79.31 306 ILE A CA 1
ATOM 2540 C C . ILE A 1 306 ? -20.060 -7.024 -3.222 1.00 79.31 306 ILE A C 1
ATOM 2542 O O . ILE A 1 306 ? -19.939 -8.239 -3.357 1.00 79.31 306 ILE A O 1
ATOM 2546 N N . LEU A 1 307 ? -19.307 -6.345 -2.346 1.00 78.00 307 LEU A N 1
ATOM 2547 C CA . LEU A 1 307 ? -18.308 -6.985 -1.475 1.00 78.00 307 LEU A CA 1
ATOM 2548 C C . LEU A 1 307 ? -18.906 -7.564 -0.178 1.00 78.00 307 LEU A C 1
ATOM 2550 O O . LEU A 1 307 ? -18.166 -8.000 0.708 1.00 78.00 307 LEU A O 1
ATOM 2554 N N . ALA A 1 308 ? -20.234 -7.567 -0.044 1.00 78.38 308 ALA A N 1
ATOM 2555 C CA . ALA A 1 308 ? -20.939 -8.215 1.054 1.00 78.38 308 ALA A CA 1
ATOM 2556 C C . ALA A 1 308 ? -22.059 -9.129 0.536 1.00 78.38 308 ALA A C 1
ATOM 2558 O O . ALA A 1 308 ? -21.793 -10.275 0.178 1.00 78.38 308 ALA A O 1
ATOM 2559 N N . HIS A 1 309 ? -23.306 -8.654 0.531 1.00 77.44 309 HIS A N 1
ATOM 2560 C CA . HIS A 1 309 ? -24.483 -9.465 0.210 1.00 77.44 309 HIS A CA 1
ATOM 2561 C C . HIS A 1 309 ? -25.344 -8.876 -0.916 1.00 77.44 309 HIS A C 1
ATOM 2563 O O . HIS A 1 309 ? -26.343 -9.490 -1.287 1.00 77.44 309 HIS A O 1
ATOM 2569 N N . GLY A 1 310 ? -24.979 -7.713 -1.459 1.00 81.50 310 GLY A N 1
ATOM 2570 C CA . GLY A 1 310 ? -25.752 -7.013 -2.476 1.00 81.50 310 GLY A CA 1
ATOM 2571 C C . GLY A 1 310 ? -25.024 -6.916 -3.812 1.00 81.50 310 GLY A C 1
ATOM 2572 O O . GLY A 1 310 ? -24.190 -7.754 -4.142 1.00 81.50 310 GLY A O 1
ATOM 2573 N N . ILE A 1 311 ? -25.389 -5.911 -4.609 1.00 84.25 311 ILE A N 1
ATOM 2574 C CA . ILE A 1 311 ? -24.893 -5.716 -5.984 1.00 84.25 311 ILE A CA 1
ATOM 2575 C C . ILE A 1 311 ? -24.552 -4.257 -6.316 1.00 84.25 311 ILE A C 1
ATOM 2577 O O . ILE A 1 311 ? -24.177 -3.961 -7.449 1.00 84.25 311 ILE A O 1
ATOM 2581 N N . LYS A 1 312 ? -24.710 -3.329 -5.364 1.00 87.06 312 LYS A N 1
ATOM 2582 C CA . LYS A 1 312 ? -24.388 -1.911 -5.567 1.00 87.06 312 LYS A CA 1
ATOM 2583 C C . LYS A 1 312 ? -22.897 -1.671 -5.312 1.00 87.06 312 LYS A C 1
ATOM 2585 O O . LYS A 1 312 ? -22.263 -2.423 -4.578 1.00 87.06 312 LYS A O 1
ATOM 2590 N N . SER A 1 313 ? -22.341 -0.634 -5.927 1.00 89.00 313 SER A N 1
ATOM 2591 C CA . SER A 1 313 ? -21.021 -0.110 -5.557 1.00 89.00 313 SER A CA 1
ATOM 2592 C C . SER A 1 313 ? -21.208 1.092 -4.641 1.00 89.00 313 SER A C 1
ATOM 2594 O O . SER A 1 313 ? -22.210 1.800 -4.755 1.00 89.00 313 SER A O 1
ATOM 2596 N N . ILE A 1 314 ? -20.254 1.298 -3.740 1.00 90.94 314 ILE A N 1
ATOM 2597 C CA . ILE A 1 314 ? -20.243 2.433 -2.822 1.00 90.94 314 ILE A CA 1
ATOM 2598 C C . ILE A 1 314 ? -19.620 3.646 -3.516 1.00 90.94 314 ILE A C 1
ATOM 2600 O O . ILE A 1 314 ? -18.495 3.591 -4.014 1.00 90.94 314 ILE A O 1
ATOM 2604 N N . SER A 1 315 ? -20.344 4.761 -3.514 1.00 92.56 315 SER A N 1
ATOM 2605 C CA . SER A 1 315 ? -19.853 6.049 -4.005 1.00 92.56 315 SER A CA 1
ATOM 2606 C C . SER A 1 315 ? -18.924 6.744 -3.003 1.00 92.56 315 SER A C 1
ATOM 2608 O O . SER A 1 315 ? -18.933 6.463 -1.803 1.00 92.56 315 SER A O 1
ATOM 2610 N N . GLU A 1 316 ? -18.154 7.723 -3.483 1.00 95.50 316 GLU A N 1
ATOM 2611 C CA . GLU A 1 316 ? -17.306 8.563 -2.630 1.00 95.50 316 GLU A CA 1
ATOM 2612 C C . GLU A 1 316 ? -18.106 9.260 -1.518 1.00 95.50 316 GLU A C 1
ATOM 2614 O O . GLU A 1 316 ? -17.692 9.250 -0.361 1.00 95.50 316 GLU A O 1
ATOM 2619 N N . ASN A 1 317 ? -19.281 9.811 -1.844 1.00 95.06 317 ASN A N 1
ATOM 2620 C CA . ASN A 1 317 ? -20.131 10.508 -0.875 1.00 95.06 317 ASN A CA 1
ATOM 2621 C C . ASN A 1 317 ? -20.613 9.575 0.244 1.00 95.06 317 ASN A C 1
ATOM 2623 O O . ASN A 1 317 ? -20.592 9.957 1.412 1.00 95.06 317 ASN A O 1
ATOM 2627 N N . GLU A 1 318 ? -21.015 8.349 -0.100 1.00 92.75 318 GLU A N 1
ATOM 2628 C CA . GLU A 1 318 ? -21.407 7.337 0.887 1.00 92.75 318 GLU A CA 1
ATOM 2629 C C . GLU A 1 318 ? -20.217 6.925 1.759 1.00 92.75 318 GLU A C 1
ATOM 2631 O O . GLU A 1 318 ? -20.357 6.810 2.976 1.00 92.75 318 GLU A O 1
ATOM 2636 N N . TYR A 1 319 ? -19.029 6.752 1.169 1.00 94.69 319 TYR A N 1
ATOM 2637 C CA . TYR A 1 319 ? -17.807 6.495 1.931 1.00 94.69 319 TYR A CA 1
ATOM 2638 C C . TYR A 1 319 ? -17.491 7.631 2.914 1.00 94.69 319 TYR A C 1
ATOM 2640 O O . TYR A 1 319 ? -17.215 7.352 4.081 1.00 94.69 319 TYR A O 1
ATOM 2648 N N . LEU A 1 320 ? -17.544 8.893 2.477 1.00 95.81 320 LEU A N 1
ATOM 2649 C CA . LEU A 1 320 ? -17.239 10.056 3.317 1.00 95.81 320 LEU A CA 1
ATOM 2650 C C . LEU A 1 320 ? -18.218 10.190 4.490 1.00 95.81 320 LEU A C 1
ATOM 2652 O O . LEU A 1 320 ? -17.797 10.429 5.621 1.00 95.81 320 LEU A O 1
ATOM 2656 N N . ASP A 1 321 ? -19.506 9.973 4.243 1.00 93.62 321 ASP A N 1
ATOM 2657 C CA . ASP A 1 321 ? -20.551 9.970 5.269 1.00 93.62 321 ASP A CA 1
ATOM 2658 C C . ASP A 1 321 ? -20.349 8.832 6.295 1.00 93.62 321 ASP A C 1
ATOM 2660 O O . ASP A 1 321 ? -20.397 9.057 7.508 1.00 93.62 321 ASP A O 1
ATOM 2664 N N . ILE A 1 322 ? -20.001 7.620 5.839 1.00 93.25 322 ILE A N 1
ATOM 2665 C CA . ILE A 1 322 ? -19.639 6.502 6.728 1.00 93.25 322 ILE A CA 1
ATOM 2666 C C . ILE A 1 322 ? -18.373 6.824 7.537 1.00 93.25 322 ILE A C 1
ATOM 2668 O O . ILE A 1 322 ? -18.342 6.590 8.749 1.00 93.25 322 ILE A O 1
ATOM 2672 N N . LYS A 1 323 ? -17.333 7.362 6.889 1.00 95.25 323 LYS A N 1
ATOM 2673 C CA . LYS A 1 323 ? -16.052 7.705 7.523 1.00 95.25 323 LYS A CA 1
ATOM 2674 C C . LYS A 1 323 ? -16.228 8.770 8.599 1.00 95.25 323 LYS A C 1
ATOM 2676 O O . LYS A 1 323 ? -15.663 8.612 9.675 1.00 95.25 323 LYS A O 1
ATOM 2681 N N . SER A 1 324 ? -17.054 9.788 8.353 1.00 95.50 324 SER A N 1
ATOM 2682 C CA . SER A 1 324 ? -17.343 10.840 9.333 1.00 95.50 324 SER A CA 1
ATOM 2683 C C . SER A 1 324 ? -17.931 10.263 10.623 1.00 95.50 324 SER A C 1
ATOM 2685 O O . SER A 1 324 ? -17.427 10.529 11.712 1.00 95.50 324 SER A O 1
ATOM 2687 N N . ILE A 1 325 ? -18.962 9.418 10.512 1.00 94.69 325 ILE A N 1
ATOM 2688 C CA . ILE A 1 325 ? -19.602 8.792 11.682 1.00 94.69 325 ILE A CA 1
ATOM 2689 C C . ILE A 1 325 ? -18.631 7.852 12.402 1.00 94.69 325 ILE A C 1
ATOM 2691 O O . ILE A 1 325 ? -18.623 7.789 13.633 1.00 94.69 325 ILE A O 1
ATOM 2695 N N . PHE A 1 326 ? -17.817 7.114 11.646 1.00 95.38 326 PHE A N 1
ATOM 2696 C CA . PHE A 1 326 ? -16.803 6.228 12.206 1.00 95.38 326 PHE A CA 1
ATOM 2697 C C . PHE A 1 326 ? -15.740 6.991 13.002 1.00 95.38 326 PHE A C 1
ATOM 2699 O O . PHE A 1 326 ? -15.430 6.596 14.126 1.00 95.38 326 PHE A O 1
ATOM 2706 N N . ASP A 1 327 ? -15.207 8.081 12.452 1.00 96.25 327 ASP A N 1
ATOM 2707 C CA . ASP A 1 327 ? -14.172 8.878 13.109 1.00 96.25 327 ASP A CA 1
ATOM 2708 C C . ASP A 1 327 ? -14.693 9.502 14.404 1.00 96.25 327 ASP A C 1
ATOM 2710 O O . ASP A 1 327 ? -14.017 9.446 15.432 1.00 96.25 327 ASP A O 1
ATOM 2714 N N . GLU A 1 328 ? -15.919 10.030 14.396 1.00 96.62 328 GLU A N 1
ATOM 2715 C CA . GLU A 1 328 ? -16.575 10.513 15.614 1.00 96.62 328 GLU A CA 1
ATOM 2716 C C . GLU A 1 328 ? -16.710 9.415 16.675 1.00 96.62 328 GLU A C 1
ATOM 2718 O O . GLU A 1 328 ? -16.362 9.631 17.839 1.00 96.62 328 GLU A O 1
ATOM 2723 N N . PHE A 1 329 ? -17.199 8.236 16.276 1.00 96.62 329 PHE A N 1
ATOM 2724 C CA . PHE A 1 329 ? -17.382 7.095 17.170 1.00 96.62 329 PHE A CA 1
ATOM 2725 C C . PHE A 1 329 ? -16.056 6.658 17.805 1.00 96.62 329 PHE A C 1
ATOM 2727 O O . PHE A 1 329 ? -15.955 6.561 19.029 1.00 96.62 329 PHE A O 1
ATOM 2734 N N . ILE A 1 330 ? -15.025 6.441 16.984 1.00 96.81 330 ILE A N 1
ATOM 2735 C CA . ILE A 1 330 ? -13.701 6.010 17.439 1.00 96.81 330 ILE A CA 1
ATOM 2736 C C . ILE A 1 330 ? -13.079 7.048 18.372 1.00 96.81 330 ILE A C 1
ATOM 2738 O O . ILE A 1 330 ? -12.615 6.682 19.452 1.00 96.81 330 ILE A O 1
ATOM 2742 N N . ASN A 1 331 ? -13.116 8.335 18.016 1.00 97.31 331 ASN A N 1
ATOM 2743 C CA . ASN A 1 331 ? -12.549 9.393 18.851 1.00 97.31 331 ASN A CA 1
ATOM 2744 C C . ASN A 1 331 ? -13.228 9.459 20.228 1.00 97.31 331 ASN A C 1
ATOM 2746 O O . ASN A 1 331 ? -12.532 9.433 21.245 1.00 97.31 331 ASN A O 1
ATOM 2750 N N . LYS A 1 332 ? -14.570 9.446 20.277 1.00 97.75 332 LYS A N 1
ATOM 2751 C CA . LYS A 1 332 ? -15.328 9.415 21.543 1.00 97.75 332 LYS A CA 1
ATOM 2752 C C . LYS A 1 332 ? -14.994 8.180 22.380 1.00 97.75 332 LYS A C 1
ATOM 2754 O O . LYS A 1 332 ? -14.841 8.274 23.597 1.00 97.75 332 LYS A O 1
ATOM 2759 N N . CYS A 1 333 ? -14.878 7.013 21.749 1.00 97.56 333 CYS A N 1
ATOM 2760 C CA . CYS A 1 333 ? -14.509 5.780 22.437 1.00 97.56 333 CYS A CA 1
ATOM 2761 C C . CYS A 1 333 ? -13.118 5.872 23.079 1.00 97.56 333 CYS A C 1
ATOM 2763 O O . CYS A 1 333 ? -12.979 5.568 24.265 1.00 97.56 333 CYS A O 1
ATOM 2765 N N . PHE A 1 334 ? -12.106 6.317 22.328 1.00 97.81 334 PHE A N 1
ATOM 2766 C CA . PHE A 1 334 ? -10.731 6.449 22.821 1.00 97.81 334 PHE A CA 1
ATOM 2767 C C . PHE A 1 334 ? -10.591 7.493 23.934 1.00 97.81 334 PHE A C 1
ATOM 2769 O O . PHE A 1 334 ? -9.880 7.248 24.912 1.00 97.81 334 PHE A O 1
ATOM 2776 N N . GLU A 1 335 ? -11.326 8.604 23.837 1.00 97.31 335 GLU A N 1
ATOM 2777 C CA . GLU A 1 335 ? -11.422 9.612 24.896 1.00 97.31 335 GLU A CA 1
ATOM 2778 C C . GLU A 1 335 ? -11.958 8.997 26.200 1.00 97.31 335 GLU A C 1
ATOM 2780 O O . GLU A 1 335 ? -11.326 9.106 27.252 1.00 97.31 335 GLU A O 1
ATOM 2785 N N . LYS A 1 336 ? -13.075 8.260 26.132 1.00 97.19 336 LYS A N 1
ATOM 2786 C CA . LYS A 1 336 ? -13.719 7.634 27.301 1.00 97.19 336 LYS A CA 1
ATOM 2787 C C . LYS A 1 336 ? -12.849 6.579 27.988 1.00 97.19 336 LYS A C 1
ATOM 2789 O O . LYS A 1 336 ? -12.878 6.462 29.215 1.00 97.19 336 LYS A O 1
ATOM 2794 N N . ILE A 1 337 ? -12.072 5.803 27.230 1.00 96.94 337 ILE A N 1
ATOM 2795 C CA . ILE A 1 337 ? -11.170 4.788 27.805 1.00 96.94 337 ILE A CA 1
ATOM 2796 C C . ILE A 1 337 ? -9.790 5.344 28.182 1.00 96.94 337 ILE A C 1
ATOM 2798 O O . ILE A 1 337 ? -8.999 4.609 28.774 1.00 96.94 337 ILE A O 1
ATOM 2802 N N . ASN A 1 338 ? -9.527 6.630 27.917 1.00 96.00 338 ASN A N 1
ATOM 2803 C CA . ASN A 1 338 ? -8.258 7.314 28.170 1.00 96.00 338 ASN A CA 1
ATOM 2804 C C . ASN A 1 338 ? -7.055 6.620 27.502 1.00 96.00 338 ASN A C 1
ATOM 2806 O O . ASN A 1 338 ? -5.995 6.439 28.107 1.00 96.00 338 ASN A O 1
ATOM 2810 N N . VAL A 1 339 ? -7.233 6.202 26.248 1.00 96.19 339 VAL A N 1
ATOM 2811 C CA . VAL A 1 339 ? -6.161 5.642 25.418 1.00 96.19 339 VAL A CA 1
ATOM 2812 C C . VAL A 1 339 ? -5.867 6.627 24.294 1.00 96.19 339 VAL A C 1
ATOM 2814 O O . VAL A 1 339 ? -6.756 7.037 23.553 1.00 96.19 339 VAL A O 1
ATOM 2817 N N . ARG A 1 340 ? -4.600 7.029 24.165 1.00 95.69 340 ARG A N 1
ATOM 2818 C CA . ARG A 1 340 ? -4.168 7.947 23.110 1.00 95.69 340 ARG A CA 1
ATOM 2819 C C . ARG A 1 340 ? -4.185 7.236 21.758 1.00 95.69 340 ARG A C 1
ATOM 2821 O O . ARG A 1 340 ? -3.577 6.180 21.613 1.00 95.69 340 ARG A O 1
ATOM 2828 N N . ILE A 1 341 ? -4.804 7.869 20.765 1.00 96.19 341 ILE A N 1
ATOM 2829 C CA . ILE A 1 341 ? -4.723 7.430 19.372 1.00 96.19 341 ILE A CA 1
ATOM 2830 C C . ILE A 1 341 ? -3.311 7.700 18.840 1.00 96.19 341 ILE A C 1
ATOM 2832 O O . ILE A 1 341 ? -2.819 8.830 18.894 1.00 96.19 341 ILE A O 1
ATOM 2836 N N . GLU A 1 342 ? -2.666 6.658 18.319 1.00 95.94 342 GLU A N 1
ATOM 2837 C CA . GLU A 1 342 ? -1.341 6.736 17.705 1.00 95.94 342 GLU A CA 1
ATOM 2838 C C . GLU A 1 342 ? -1.346 5.994 16.363 1.00 95.94 342 GLU A C 1
ATOM 2840 O O . GLU A 1 342 ? -1.176 4.776 16.302 1.00 95.94 342 GLU A O 1
ATOM 2845 N N . TYR A 1 343 ? -1.554 6.730 15.271 1.00 97.81 343 TYR A N 1
ATOM 2846 C CA . TYR A 1 343 ? -1.524 6.172 13.918 1.00 97.81 343 TYR A CA 1
ATOM 2847 C C . TYR A 1 343 ? -0.106 5.781 13.477 1.00 97.81 343 TYR A C 1
ATOM 2849 O O . TYR A 1 343 ? 0.859 6.396 13.943 1.00 97.81 343 TYR A O 1
ATOM 2857 N N . PRO A 1 344 ? 0.041 4.789 12.573 1.00 97.44 344 PRO A N 1
ATOM 2858 C CA . PRO A 1 344 ? 1.336 4.493 11.973 1.00 97.44 344 PRO A CA 1
ATOM 2859 C C . PRO A 1 344 ? 1.886 5.718 11.233 1.00 97.44 344 PRO A C 1
ATOM 2861 O O . PRO A 1 344 ? 1.099 6.512 10.705 1.00 97.44 344 PRO A O 1
ATOM 2864 N N . PRO A 1 345 ? 3.220 5.853 11.133 1.00 97.69 345 PRO A N 1
ATOM 2865 C CA . PRO A 1 345 ? 3.829 6.837 10.254 1.00 97.69 345 PRO A CA 1
ATOM 2866 C C . PRO A 1 345 ? 3.328 6.657 8.820 1.00 97.69 345 PRO A C 1
ATOM 2868 O O . PRO A 1 345 ? 3.118 5.531 8.356 1.00 97.69 345 PRO A O 1
ATOM 2871 N N . GLU A 1 346 ? 3.158 7.773 8.117 1.00 96.38 346 GLU A N 1
ATOM 2872 C CA . GLU A 1 346 ? 2.662 7.773 6.745 1.00 96.38 346 GLU A CA 1
ATOM 2873 C C . GLU A 1 346 ? 3.550 6.900 5.853 1.00 96.38 346 GLU A C 1
ATOM 2875 O O . GLU A 1 346 ? 4.783 6.944 5.927 1.00 96.38 346 GLU A O 1
ATOM 2880 N N . PHE A 1 347 ? 2.928 6.071 5.018 1.00 97.12 347 PHE A N 1
ATOM 2881 C CA . PHE A 1 347 ? 3.681 5.226 4.100 1.00 97.12 347 PHE A CA 1
ATOM 2882 C C . PHE A 1 347 ? 4.387 6.106 3.055 1.00 97.12 347 PHE A C 1
ATOM 2884 O O . PHE A 1 347 ? 3.814 7.095 2.591 1.00 97.12 347 PHE A O 1
ATOM 2891 N N . PRO A 1 348 ? 5.637 5.788 2.674 1.00 94.62 348 PRO A N 1
ATOM 2892 C CA . PRO A 1 348 ? 6.413 6.656 1.804 1.00 94.62 348 PRO A CA 1
ATOM 2893 C C . PRO A 1 348 ? 5.766 6.759 0.427 1.00 94.62 348 PRO A C 1
ATOM 2895 O O . PRO A 1 348 ? 5.468 5.741 -0.197 1.00 94.62 348 PRO A O 1
ATOM 2898 N N . LYS A 1 349 ? 5.621 7.995 -0.057 1.00 90.06 349 LYS A N 1
ATOM 2899 C CA . LYS A 1 349 ? 5.128 8.323 -1.406 1.00 90.06 349 LYS A CA 1
ATOM 2900 C C . LYS A 1 349 ? 6.241 8.439 -2.453 1.00 90.06 349 LYS A C 1
ATOM 2902 O O . LYS A 1 349 ? 5.962 8.645 -3.627 1.00 90.06 349 LYS A O 1
ATOM 2907 N N . GLN A 1 350 ? 7.491 8.281 -2.026 1.00 88.19 350 GLN A N 1
ATOM 2908 C CA . GLN A 1 350 ? 8.687 8.224 -2.861 1.00 88.19 350 GLN A CA 1
ATOM 2909 C C . GLN A 1 350 ? 9.764 7.418 -2.122 1.00 88.19 350 GLN A C 1
ATOM 2911 O O . GLN A 1 350 ? 9.812 7.454 -0.888 1.00 88.19 350 GLN A O 1
ATOM 2916 N N . ILE A 1 351 ? 10.610 6.684 -2.852 1.00 80.50 351 ILE A N 1
ATOM 2917 C CA . ILE A 1 351 ? 11.681 5.849 -2.272 1.00 80.50 351 ILE A CA 1
ATOM 2918 C C . ILE A 1 351 ? 13.004 5.959 -3.021 1.00 80.50 351 ILE A C 1
ATOM 2920 O O . ILE A 1 351 ? 13.002 6.373 -4.206 1.00 80.50 351 ILE A O 1
#

Organism: NCBI:txid2052148